Protein AF-A0A1B6HHC8-F1 (afdb_monomer_lite)

Radius of gyration: 29.1 Å; chains: 1; bounding box: 73×63×88 Å

Sequence (359 aa):
MRMNSFVPFIPHQPLVLREDLLYKSVSYKWKLGMKAGITSSDIINDILHEDVGSKLPVQLTSQQLLSLKSSLDKLLAKKFAVKKRLTELIMKTTVDHKSGMAVSAMIFAPLNILIPSDLVGGSKNKIKLLHAIQRTLKFGRMDIIPLKFLMEGLTVEGWLKTVRETKIREHVLAKVVKWIWIVTKRLVASLFYVTEGQGCHHKLLYFPKKSWQSRTDSAFNYLVTSGTLQPLDKVEAERLAALRKPASLRWLPKKIGLRPVVSVKNDKTNNDVIHAKAYLRGLLIKTGYSDLNAKNLHQIWKSVVLKNCEDGYKKLYMVAVDIHDAYGSMRQDKLLEIVKETSELYMGEDYMNRTVHMD

Foldseek 3Di:
DDPPPPPDPDLPDQPFPAPVVLADPPPPPLPDLPDPPDALVNVVVQLLPDDQSDPPHADDDPVLSVLSRVQVVQLSVCSVVLVVLLVVLLVPDDQDWDQLQRLLVSVVVSLVSNDRQLNQQGDVLSVLLSVLVSVCSFDFNPDTDGLCSSCPPRDQHHSLVVPPDPVSSVVSSSSSSVSSVVSSSSSQSVQWNWDAADVNPRGIITGGPVSVVVLVVVVVVVCCVVVVDDDDDPVVVVVVCVVDPDWDWDWHHYPDGIDTDTDDPCPVVPVVVVVVVVVVLVLCVVVVNNCPPCPCVVVVVVVVVVVCVVVVNPDDDDDDDDDPPPPSPDDVVVVVVSVVVSCCVPVNPVVCVVPVPPD

InterPro domains:
  IPR000477 Reverse transcriptase domain [PS50878] (233-359)
  IPR003545 Telomerase reverse transcriptase [PTHR12066] (103-342)
  IPR021891 Telomerase ribonucleoprotein complex - RNA-binding domain [PF12009] (103-221)
  IPR021891 Telomerase ribonucleoprotein complex - RNA-binding domain [SM00975] (101-225)

Secondary structure (DSSP, 8-state):
------------S-----GGGTS--------SS-STT--HHHHHHHHHH---S--------HHHHHHHHHHHHHHHHTHHHHHHHHHHHHHH--SS-B-HHHHHHHHHHHHHHHS-GGGGTSHHHHHHHHHHHHHHTT-BTT----HHHHTTT----GGGGGSS-HHHHHHHHHHHHHHHHHHHHHHHHHHEEEEEPTT-TTBEEEEEHHHHHHHHHHHHHHHHHTTSS-PPPHHHHHHHHHHS---EEEEEE-SSSEEEEEE----TT-HHHHHHHHHHHHHHHHTT---TT-SSHHHHHHHHHHHHHHTT-----------TTTTTT--HHHHHHHHHHHHHHHH-HHHHHHHTT--

Structure (mmCIF, N/CA/C/O backbone):
data_AF-A0A1B6HHC8-F1
#
_entry.id   AF-A0A1B6HHC8-F1
#
loop_
_atom_site.group_PDB
_atom_site.id
_atom_site.type_symbol
_atom_site.label_atom_id
_atom_site.label_alt_id
_atom_site.label_comp_id
_atom_site.label_asym_id
_atom_site.label_entity_id
_atom_site.label_seq_id
_atom_site.pdbx_PDB_ins_code
_atom_site.Cartn_x
_atom_site.Cartn_y
_atom_site.Cartn_z
_atom_site.occupancy
_atom_site.B_iso_or_equiv
_atom_site.auth_seq_id
_atom_site.auth_comp_id
_atom_site.auth_asym_id
_atom_site.auth_atom_id
_atom_site.pdbx_PDB_model_num
ATOM 1 N N . MET A 1 1 ? 16.127 41.938 -34.107 1.00 33.84 1 MET A N 1
ATOM 2 C CA . MET A 1 1 ? 15.480 41.577 -32.824 1.00 33.84 1 MET A CA 1
ATOM 3 C C . MET A 1 1 ? 14.638 40.323 -33.028 1.00 33.84 1 MET A C 1
ATOM 5 O O . MET A 1 1 ? 13.507 40.421 -33.478 1.00 33.84 1 MET A O 1
ATOM 9 N N . ARG A 1 2 ? 15.204 39.129 -32.805 1.00 27.20 2 ARG A N 1
ATOM 10 C CA . ARG A 1 2 ? 14.430 37.878 -32.813 1.00 27.20 2 ARG A CA 1
ATOM 11 C C . ARG A 1 2 ? 14.082 37.548 -31.368 1.00 27.20 2 ARG A C 1
ATOM 13 O O . ARG A 1 2 ? 14.980 37.316 -30.564 1.00 27.20 2 ARG A O 1
ATOM 20 N N . MET A 1 3 ? 12.791 37.580 -31.048 1.00 25.30 3 MET A N 1
ATOM 21 C CA . MET A 1 3 ? 12.261 37.046 -29.798 1.00 25.30 3 MET A CA 1
ATOM 22 C C . MET A 1 3 ? 12.553 35.544 -29.761 1.00 25.30 3 MET A C 1
ATOM 24 O O . MET A 1 3 ? 11.867 34.744 -30.391 1.00 25.30 3 MET A O 1
ATOM 28 N N . ASN A 1 4 ? 13.600 35.167 -29.030 1.00 27.41 4 ASN A N 1
ATOM 29 C CA . ASN A 1 4 ? 13.763 33.811 -28.537 1.00 27.41 4 ASN A CA 1
ATOM 30 C C . ASN A 1 4 ? 12.677 33.584 -27.485 1.00 27.41 4 ASN A C 1
ATOM 32 O O . ASN A 1 4 ? 12.862 33.913 -26.314 1.00 27.41 4 ASN A O 1
ATOM 36 N N . SER A 1 5 ? 11.540 33.020 -27.887 1.00 29.53 5 SER A N 1
ATOM 37 C CA . SER A 1 5 ? 10.595 32.427 -26.946 1.00 29.53 5 SER A CA 1
ATOM 38 C C . SER A 1 5 ? 11.221 31.150 -26.374 1.00 29.53 5 SER A C 1
ATOM 40 O O . SER A 1 5 ? 10.981 30.035 -26.841 1.00 29.53 5 SER A O 1
ATOM 42 N N . PHE A 1 6 ? 12.085 31.334 -25.375 1.00 32.59 6 PHE A N 1
ATOM 43 C CA . PHE A 1 6 ? 12.483 30.299 -24.434 1.00 32.59 6 PHE A CA 1
ATOM 44 C C . PHE A 1 6 ? 11.228 29.843 -23.689 1.00 32.59 6 PHE A C 1
ATOM 46 O O . PHE A 1 6 ? 10.792 30.483 -22.738 1.00 32.59 6 PHE A O 1
ATOM 53 N N . VAL A 1 7 ? 10.655 28.718 -24.108 1.00 30.25 7 VAL A N 1
ATOM 54 C CA . VAL A 1 7 ? 9.807 27.920 -23.222 1.00 30.25 7 VAL A CA 1
ATOM 55 C C . VAL A 1 7 ? 10.667 26.749 -22.744 1.00 30.25 7 VAL A C 1
ATOM 57 O O . VAL A 1 7 ? 10.896 25.804 -23.511 1.00 30.25 7 VAL A O 1
ATOM 60 N N . PRO A 1 8 ? 11.238 26.816 -21.528 1.00 31.66 8 PRO A N 1
ATOM 61 C CA . PRO A 1 8 ? 11.947 25.687 -20.945 1.00 31.66 8 PRO A CA 1
ATOM 62 C C . PRO A 1 8 ? 10.994 24.491 -20.818 1.00 31.66 8 PRO A C 1
ATOM 64 O O . PRO A 1 8 ? 9.821 24.644 -20.479 1.00 31.66 8 PRO A O 1
ATOM 67 N N . PHE A 1 9 ? 11.501 23.283 -21.085 1.00 39.00 9 PHE A N 1
ATOM 68 C CA . PHE A 1 9 ? 10.829 22.050 -20.679 1.00 39.00 9 PHE A CA 1
ATOM 69 C C . PHE A 1 9 ? 10.880 21.997 -19.153 1.00 39.00 9 PHE A C 1
ATOM 71 O O . PHE A 1 9 ? 11.801 21.444 -18.559 1.00 39.00 9 PHE A O 1
ATOM 78 N N . ILE A 1 10 ? 9.922 22.657 -18.513 1.00 36.66 10 ILE A N 1
ATOM 79 C CA . ILE A 1 10 ? 9.701 22.510 -17.089 1.00 36.66 10 ILE A CA 1
ATOM 80 C C . ILE A 1 10 ? 8.668 21.393 -16.947 1.00 36.66 10 ILE A C 1
ATOM 82 O O . ILE A 1 10 ? 7.554 21.532 -17.460 1.00 36.66 10 ILE A O 1
ATOM 86 N N . PRO A 1 11 ? 8.990 20.278 -16.268 1.00 36.31 11 PRO A N 1
ATOM 87 C CA . PRO A 1 11 ? 7.995 19.295 -15.876 1.00 36.31 11 PRO A CA 1
ATOM 88 C C . PRO A 1 11 ? 7.122 19.929 -14.782 1.00 36.31 11 PRO A C 1
ATOM 90 O O . PRO A 1 11 ? 7.304 19.681 -13.593 1.00 36.31 11 PRO A O 1
ATOM 93 N N . HIS A 1 12 ? 6.204 20.814 -15.177 1.00 35.62 12 HIS A N 1
ATOM 94 C CA . HIS A 1 12 ? 5.271 21.506 -14.284 1.00 35.62 12 HIS A CA 1
ATOM 95 C C . HIS A 1 12 ? 4.122 20.620 -13.805 1.00 35.62 12 HIS A C 1
ATOM 97 O O . HIS A 1 12 ? 3.263 21.079 -13.060 1.00 35.62 12 HIS A O 1
ATOM 103 N N . GLN A 1 13 ? 4.121 19.337 -14.155 1.00 33.94 13 GLN A N 1
ATOM 104 C CA . GLN A 1 13 ? 3.317 18.364 -13.440 1.00 33.94 13 GLN A CA 1
ATOM 105 C C . GLN A 1 13 ? 4.251 17.362 -12.769 1.00 33.94 13 GLN A C 1
ATOM 107 O O . GLN A 1 13 ? 5.030 16.701 -13.463 1.00 33.94 13 GLN A O 1
ATOM 112 N N . PRO A 1 14 ? 4.222 17.233 -11.427 1.00 32.31 14 PRO A N 1
ATOM 113 C CA . PRO A 1 14 ? 4.864 16.102 -10.793 1.00 32.31 14 PRO A CA 1
ATOM 114 C C . PRO A 1 14 ? 4.187 14.865 -11.371 1.00 32.31 14 PRO A C 1
ATOM 116 O O . PRO A 1 14 ? 3.010 14.617 -11.119 1.00 32.31 14 PRO A O 1
ATOM 119 N N . LEU A 1 15 ? 4.915 14.094 -12.176 1.00 38.00 15 LEU A N 1
ATOM 120 C CA . LEU A 1 15 ? 4.486 12.747 -12.489 1.00 38.00 15 LEU A CA 1
ATOM 121 C C . LEU A 1 15 ? 4.522 11.982 -11.166 1.00 38.00 15 LEU A C 1
ATOM 123 O O . LEU A 1 15 ? 5.580 11.535 -10.719 1.00 38.00 15 LEU A O 1
ATOM 127 N N . VAL A 1 16 ? 3.379 11.943 -10.483 1.00 42.66 16 VAL A N 1
ATOM 128 C CA . VAL A 1 16 ? 3.240 11.300 -9.184 1.00 42.66 16 VAL A CA 1
ATOM 129 C C . VAL A 1 16 ? 3.256 9.806 -9.440 1.00 42.66 16 VAL A C 1
ATOM 131 O O . VAL A 1 16 ? 2.258 9.212 -9.853 1.00 42.66 16 VAL A O 1
ATOM 134 N N . LEU A 1 17 ? 4.400 9.179 -9.193 1.00 45.03 17 LEU A N 1
ATOM 135 C CA . LEU A 1 17 ? 4.499 7.730 -9.139 1.00 45.03 17 LEU A CA 1
ATOM 136 C C . LEU A 1 17 ? 3.790 7.260 -7.860 1.00 45.03 17 LEU A C 1
ATOM 138 O O . LEU A 1 17 ? 4.449 6.966 -6.871 1.00 45.03 17 LEU A O 1
ATOM 142 N N . ARG A 1 18 ? 2.448 7.234 -7.863 1.00 37.00 18 ARG A N 1
ATOM 143 C CA . ARG A 1 18 ? 1.655 6.853 -6.684 1.00 37.00 18 ARG A CA 1
ATOM 144 C C . ARG A 1 18 ? 2.065 5.461 -6.181 1.00 37.00 18 ARG A C 1
ATOM 146 O O . ARG A 1 18 ? 2.314 4.528 -6.960 1.00 37.00 18 ARG A O 1
ATOM 153 N N . GLU A 1 19 ? 2.155 5.353 -4.857 1.00 41.59 19 GLU A N 1
ATOM 154 C CA . GLU A 1 19 ? 2.493 4.131 -4.116 1.00 41.59 19 GLU A CA 1
ATOM 155 C C . GLU A 1 19 ? 1.303 3.181 -3.917 1.00 41.59 19 GLU A C 1
ATOM 157 O O . GLU A 1 19 ? 1.470 2.051 -3.457 1.00 41.59 19 GLU A O 1
ATOM 162 N N . ASP A 1 20 ? 0.100 3.599 -4.313 1.00 36.94 20 ASP A N 1
ATOM 163 C CA . ASP A 1 20 ? -1.158 2.856 -4.179 1.00 36.94 20 ASP A CA 1
ATOM 164 C C . ASP A 1 20 ? -1.140 1.448 -4.811 1.00 36.94 20 ASP A C 1
ATOM 166 O O . ASP A 1 20 ? -1.973 0.601 -4.479 1.00 36.94 20 ASP A O 1
ATOM 170 N N . LEU A 1 21 ? -0.153 1.167 -5.666 1.00 41.72 21 LEU A N 1
ATOM 171 C CA . LEU A 1 21 ? 0.086 -0.130 -6.300 1.00 41.72 21 LEU A CA 1
ATOM 172 C C . LEU A 1 21 ? 0.900 -1.134 -5.462 1.00 41.72 21 LEU A C 1
ATOM 174 O O . LEU A 1 21 ? 0.814 -2.327 -5.743 1.00 41.72 21 LEU A O 1
ATOM 178 N N . LEU A 1 22 ? 1.669 -0.711 -4.450 1.00 44.31 22 LEU A N 1
ATOM 179 C CA . LEU A 1 22 ? 2.359 -1.650 -3.538 1.00 44.31 22 LEU A CA 1
ATOM 180 C C . LEU A 1 22 ? 1.413 -2.227 -2.473 1.00 44.31 22 LEU A C 1
ATOM 182 O O . LEU A 1 22 ? 1.726 -3.219 -1.823 1.00 44.31 22 LEU A O 1
ATOM 186 N N . TYR A 1 23 ? 0.251 -1.595 -2.321 1.00 37.84 23 TYR A N 1
ATOM 187 C CA . TYR A 1 23 ? -0.627 -1.715 -1.168 1.00 37.84 23 TYR A CA 1
ATOM 188 C C . TYR A 1 23 ? -1.822 -2.654 -1.369 1.00 37.84 23 TYR A C 1
ATOM 190 O O . TYR A 1 23 ? -2.537 -2.983 -0.423 1.00 37.84 23 TYR A O 1
ATOM 198 N N . LYS A 1 24 ? -2.084 -3.074 -2.609 1.00 34.06 24 LYS A N 1
ATOM 199 C CA . LYS A 1 24 ? -3.200 -3.970 -2.913 1.00 34.06 24 LYS A CA 1
ATOM 200 C C . LYS A 1 24 ? -2.699 -5.396 -3.076 1.00 34.06 24 LYS A C 1
ATOM 202 O O . LYS A 1 24 ? -1.856 -5.674 -3.925 1.00 34.06 24 LYS A O 1
ATOM 207 N N . SER A 1 25 ? -3.331 -6.300 -2.330 1.00 33.38 25 SER A N 1
ATOM 208 C CA . SER A 1 25 ? -3.363 -7.752 -2.531 1.00 33.38 25 SER A CA 1
ATOM 209 C C . SER A 1 25 ? -4.021 -8.148 -3.856 1.00 33.38 25 SER A C 1
ATOM 211 O O . SER A 1 25 ? -4.703 -9.168 -3.945 1.00 33.38 25 SER A O 1
ATOM 213 N N . VAL A 1 26 ? -3.837 -7.372 -4.928 1.00 30.55 26 VAL A N 1
ATOM 214 C CA . VAL A 1 26 ? -4.122 -7.949 -6.229 1.00 30.55 26 VAL A CA 1
ATOM 215 C C . VAL A 1 26 ? -3.099 -9.063 -6.369 1.00 30.55 26 VAL A C 1
ATOM 217 O O . VAL A 1 26 ? -1.887 -8.842 -6.289 1.00 30.55 26 VAL A O 1
ATOM 220 N N . SER A 1 27 ? -3.607 -10.278 -6.542 1.00 33.19 27 SER A N 1
ATOM 221 C CA . SER A 1 27 ? -2.921 -11.353 -7.238 1.00 33.19 27 SER A CA 1
ATOM 222 C C . SER A 1 27 ? -2.473 -10.796 -8.597 1.00 33.19 27 SER A C 1
ATOM 224 O O . SER A 1 27 ? -3.106 -10.986 -9.638 1.00 33.19 27 SER A O 1
ATOM 226 N N . TYR A 1 28 ? -1.393 -10.024 -8.594 1.00 35.41 28 TYR A N 1
ATOM 227 C CA . TYR A 1 28 ? -0.754 -9.559 -9.796 1.00 35.41 28 TYR A CA 1
ATOM 228 C C . TYR A 1 28 ? 0.015 -10.763 -10.306 1.00 35.41 28 TYR A C 1
ATOM 230 O O . TYR A 1 28 ? 1.147 -11.028 -9.899 1.00 35.41 28 TYR A O 1
ATOM 238 N N . LYS A 1 29 ? -0.626 -11.507 -11.216 1.00 34.84 29 LYS A N 1
ATOM 239 C CA . LYS A 1 29 ? 0.098 -12.306 -12.201 1.00 34.84 29 LYS A CA 1
ATOM 240 C C . LYS A 1 29 ? 1.148 -11.368 -12.783 1.00 34.84 29 LYS A C 1
ATOM 242 O O . LYS A 1 29 ? 0.814 -10.371 -13.418 1.00 34.84 29 LYS A O 1
ATOM 247 N N . TRP A 1 30 ? 2.401 -11.630 -12.455 1.00 37.38 30 TRP A N 1
ATOM 248 C CA . TRP A 1 30 ? 3.559 -10.854 -12.861 1.00 37.38 30 TRP A CA 1
ATOM 249 C C . TRP A 1 30 ? 3.555 -10.744 -14.400 1.00 37.38 30 TRP A C 1
ATOM 251 O O . TRP A 1 30 ? 3.850 -11.709 -15.099 1.00 37.38 30 TRP A O 1
ATOM 261 N N . LYS A 1 31 ? 3.128 -9.597 -14.946 1.00 43.03 31 LYS A N 1
ATOM 262 C CA . LYS A 1 31 ? 3.019 -9.337 -16.398 1.00 43.03 31 LYS A CA 1
ATOM 263 C C . LYS A 1 31 ? 4.168 -8.455 -16.879 1.00 43.03 31 LYS A C 1
ATOM 265 O O . LYS A 1 31 ? 3.954 -7.414 -17.486 1.00 43.03 31 LYS A O 1
ATOM 270 N N . LEU A 1 32 ? 5.395 -8.822 -16.533 1.00 41.09 32 LEU A N 1
ATOM 271 C CA . LEU A 1 32 ? 6.566 -8.223 -17.157 1.00 41.09 32 LEU A CA 1
ATOM 272 C C . LEU A 1 32 ? 7.612 -9.320 -17.349 1.00 41.09 32 LEU A C 1
ATOM 274 O O . LEU A 1 32 ? 8.264 -9.749 -16.407 1.00 41.09 32 LEU A O 1
ATOM 278 N N . GLY A 1 33 ? 7.660 -9.867 -18.564 1.00 41.78 33 GLY A N 1
ATOM 279 C CA . GLY A 1 33 ? 8.687 -10.819 -19.002 1.00 41.78 33 GLY A CA 1
ATOM 280 C C . GLY A 1 33 ? 8.492 -12.301 -18.650 1.00 41.78 33 GLY A C 1
ATOM 281 O O . GLY A 1 33 ? 9.366 -13.103 -18.968 1.00 41.78 33 GLY A O 1
ATOM 282 N N . MET A 1 34 ? 7.382 -12.702 -18.013 1.00 46.78 34 MET A N 1
ATOM 283 C CA . MET A 1 34 ? 7.168 -14.106 -17.603 1.00 46.78 34 MET A CA 1
ATOM 284 C C . MET A 1 34 ? 5.795 -14.698 -17.929 1.00 46.78 34 MET A C 1
ATOM 286 O O . MET A 1 34 ? 5.521 -15.845 -17.573 1.00 46.78 34 MET A O 1
ATOM 290 N N . LYS A 1 35 ? 4.936 -13.962 -18.640 1.00 51.62 35 LYS A N 1
ATOM 291 C CA . LYS A 1 35 ? 3.866 -14.619 -19.393 1.00 51.62 35 LYS A CA 1
ATOM 292 C C . LYS A 1 35 ? 4.547 -15.341 -20.559 1.00 51.62 35 LYS A C 1
ATOM 294 O O . LYS A 1 35 ? 5.428 -14.759 -21.195 1.00 51.62 35 LYS A O 1
ATOM 299 N N . ALA A 1 36 ? 4.194 -16.599 -20.810 1.00 52.91 36 ALA A N 1
ATOM 300 C CA . ALA A 1 36 ? 4.640 -17.267 -22.027 1.00 52.91 36 ALA A CA 1
ATOM 301 C C . ALA A 1 36 ? 4.262 -16.385 -23.235 1.00 52.91 36 ALA A C 1
ATOM 303 O O . ALA A 1 36 ? 3.136 -15.891 -23.291 1.00 52.91 36 ALA A O 1
ATOM 304 N N . GLY A 1 37 ? 5.221 -16.125 -24.128 1.00 66.12 37 GLY A N 1
ATOM 305 C CA . GLY A 1 37 ? 4.983 -15.394 -25.378 1.00 66.12 37 GLY A CA 1
ATOM 306 C C . GLY A 1 37 ? 5.174 -13.869 -25.379 1.00 66.12 37 GLY A C 1
ATOM 307 O O . GLY A 1 37 ? 4.895 -13.274 -26.407 1.00 66.12 37 GLY A O 1
ATOM 308 N N . ILE A 1 38 ? 5.650 -13.218 -24.305 1.00 74.31 38 ILE A N 1
ATOM 309 C CA . ILE A 1 38 ? 6.015 -11.781 -24.381 1.00 74.31 38 ILE A CA 1
ATOM 310 C C . ILE A 1 38 ? 7.268 -11.601 -25.247 1.00 74.31 38 ILE A C 1
ATOM 312 O O . ILE A 1 38 ? 8.289 -12.249 -24.994 1.00 74.31 38 ILE A O 1
ATOM 316 N N . THR A 1 39 ? 7.198 -10.687 -26.212 1.00 83.75 39 THR A N 1
ATOM 317 C CA . THR A 1 39 ? 8.284 -10.332 -27.132 1.00 83.75 39 THR A CA 1
ATOM 318 C C . THR A 1 39 ? 8.929 -8.994 -26.766 1.00 83.75 39 THR A C 1
ATOM 320 O O . THR A 1 39 ? 8.363 -8.178 -26.035 1.00 83.75 39 THR A O 1
ATOM 323 N N . SER A 1 40 ? 10.124 -8.729 -27.297 1.00 84.06 40 SER A N 1
ATOM 324 C CA . SER A 1 40 ? 10.767 -7.416 -27.151 1.00 84.06 40 SER A CA 1
ATOM 325 C C . SER A 1 40 ? 9.953 -6.298 -27.798 1.00 84.06 40 SER A C 1
ATOM 327 O O . SER A 1 40 ? 9.954 -5.186 -27.283 1.00 84.06 40 SER A O 1
ATOM 329 N N . SER A 1 41 ? 9.213 -6.584 -28.873 1.00 85.00 41 SER A N 1
ATOM 330 C CA . SER A 1 41 ? 8.322 -5.611 -29.516 1.00 85.00 41 SER A CA 1
ATOM 331 C C . SER A 1 41 ? 7.190 -5.171 -28.587 1.00 85.00 41 SER A C 1
ATOM 333 O O . SER A 1 41 ? 6.909 -3.978 -28.507 1.00 85.00 41 SER A O 1
ATOM 335 N N . ASP A 1 42 ? 6.604 -6.103 -27.826 1.00 83.62 42 ASP A N 1
ATOM 336 C CA . ASP A 1 42 ? 5.569 -5.779 -26.834 1.00 83.62 42 ASP A CA 1
ATOM 337 C C . ASP A 1 42 ? 6.122 -4.842 -25.753 1.00 83.62 42 ASP A C 1
ATOM 339 O O . ASP A 1 42 ? 5.497 -3.849 -25.391 1.00 83.62 42 ASP A O 1
ATOM 343 N N . ILE A 1 43 ? 7.339 -5.120 -25.276 1.00 83.75 43 ILE A N 1
ATOM 344 C CA . ILE A 1 43 ? 8.001 -4.299 -24.256 1.00 83.75 43 ILE A CA 1
ATOM 345 C C . ILE A 1 43 ? 8.340 -2.905 -24.795 1.00 83.75 43 ILE A C 1
ATOM 347 O O . ILE A 1 43 ? 8.182 -1.917 -24.081 1.00 83.75 43 ILE A O 1
ATOM 351 N N . ILE A 1 44 ? 8.800 -2.804 -26.044 1.00 85.81 44 ILE A N 1
ATOM 352 C CA . ILE A 1 44 ? 9.043 -1.509 -26.694 1.00 85.81 44 ILE A CA 1
ATOM 353 C C . ILE A 1 44 ? 7.744 -0.714 -26.759 1.00 85.81 44 ILE A C 1
ATOM 355 O O . ILE A 1 44 ? 7.739 0.466 -26.413 1.00 85.81 44 ILE A O 1
ATOM 359 N N . ASN A 1 45 ? 6.649 -1.360 -27.160 1.00 85.88 45 ASN A N 1
ATOM 360 C CA . ASN A 1 45 ? 5.347 -0.719 -27.219 1.00 85.88 45 ASN A CA 1
ATOM 361 C C . ASN A 1 45 ? 4.923 -0.183 -25.844 1.00 85.88 45 ASN A C 1
ATOM 363 O O . ASN A 1 45 ? 4.550 0.985 -25.747 1.00 85.88 45 ASN A O 1
ATOM 367 N N . ASP A 1 46 ? 5.070 -0.986 -24.785 1.00 84.19 46 ASP A N 1
ATOM 368 C CA . ASP A 1 46 ? 4.809 -0.558 -23.407 1.00 84.19 46 ASP A CA 1
ATOM 369 C C . ASP A 1 46 ? 5.651 0.674 -23.032 1.00 84.19 46 ASP A C 1
ATOM 371 O O . ASP A 1 46 ? 5.105 1.676 -22.575 1.00 84.19 46 ASP A O 1
ATOM 375 N N . ILE A 1 47 ? 6.970 0.637 -23.275 1.00 85.38 47 ILE A N 1
ATOM 376 C CA . ILE A 1 47 ? 7.888 1.750 -22.975 1.00 85.38 47 ILE A CA 1
ATOM 377 C C . ILE A 1 47 ? 7.455 3.026 -23.701 1.00 85.38 47 ILE A C 1
ATOM 379 O O . ILE A 1 47 ? 7.388 4.093 -23.094 1.00 85.38 47 ILE A O 1
ATOM 383 N N . LEU A 1 48 ? 7.171 2.949 -25.002 1.00 86.00 48 LEU A N 1
ATOM 384 C CA . LEU A 1 48 ? 6.859 4.133 -25.803 1.00 86.00 48 LEU A CA 1
ATOM 385 C C . LEU A 1 48 ? 5.513 4.766 -25.418 1.00 86.00 48 LEU A C 1
ATOM 387 O O . LEU A 1 48 ? 5.380 5.991 -25.494 1.00 86.00 48 LEU A O 1
ATOM 391 N N . HIS A 1 49 ? 4.563 3.974 -24.918 1.00 84.81 49 HIS A N 1
ATOM 392 C CA . HIS A 1 49 ? 3.262 4.451 -24.441 1.00 84.81 49 HIS A CA 1
ATOM 393 C C . HIS A 1 49 ? 3.272 4.956 -22.991 1.00 84.81 49 HIS A C 1
ATOM 395 O O . HIS A 1 49 ? 2.272 5.507 -22.534 1.00 84.81 49 HIS A O 1
ATOM 401 N N . GLU A 1 50 ? 4.388 4.834 -22.265 1.00 83.62 50 GLU A N 1
ATOM 402 C CA . GLU A 1 50 ? 4.471 5.341 -20.897 1.00 83.62 50 GLU A CA 1
ATOM 403 C C . GLU A 1 50 ? 4.252 6.858 -20.841 1.00 83.62 50 GLU A C 1
ATOM 405 O O . GLU A 1 50 ? 5.020 7.640 -21.405 1.00 83.62 50 GLU A O 1
ATOM 410 N N . ASP A 1 51 ? 3.225 7.294 -20.114 1.00 80.12 51 ASP A N 1
ATOM 411 C CA . ASP A 1 51 ? 2.987 8.718 -19.876 1.00 80.12 51 ASP A CA 1
ATOM 412 C C . ASP A 1 51 ? 4.040 9.282 -18.915 1.00 80.12 51 ASP A C 1
ATOM 414 O O . ASP A 1 51 ? 4.104 8.890 -17.750 1.00 80.12 51 ASP A O 1
ATOM 418 N N . VAL A 1 52 ? 4.879 10.195 -19.390 1.00 80.12 52 VAL A N 1
ATOM 419 C CA . VAL A 1 52 ? 5.905 10.861 -18.574 1.00 80.12 52 VAL A CA 1
ATOM 420 C C . VAL A 1 52 ? 5.584 12.335 -18.322 1.00 80.12 52 VAL A C 1
ATOM 422 O O . VAL A 1 52 ? 6.467 13.099 -17.941 1.00 80.12 52 VAL A O 1
ATOM 425 N N . GLY A 1 53 ? 4.319 12.734 -18.498 1.00 69.50 53 GLY A N 1
ATOM 426 C CA . GLY A 1 53 ? 3.836 14.086 -18.213 1.00 69.50 53 GLY A CA 1
ATOM 427 C C . GLY A 1 53 ? 4.042 15.060 -19.370 1.00 69.50 53 GLY A C 1
ATOM 428 O O . GLY A 1 53 ? 3.775 16.251 -19.234 1.00 69.50 53 GLY A O 1
ATOM 429 N N . SER A 1 54 ? 4.503 14.568 -20.522 1.00 67.12 54 SER A N 1
ATOM 430 C CA . SER A 1 54 ? 4.528 15.318 -21.772 1.00 67.12 54 SER A CA 1
ATOM 431 C C . SER A 1 54 ? 4.104 14.438 -22.945 1.00 67.12 54 SER A C 1
ATOM 433 O O . SER A 1 54 ? 4.394 13.243 -22.989 1.00 67.12 54 SER A O 1
ATOM 435 N N . LYS A 1 55 ? 3.395 15.042 -23.904 1.00 74.19 55 LYS A N 1
ATOM 436 C CA . LYS A 1 55 ? 2.854 14.373 -25.098 1.00 74.19 55 LYS A CA 1
ATOM 437 C C . LYS A 1 55 ? 3.802 14.465 -26.299 1.00 74.19 55 LYS A C 1
ATOM 439 O O . LYS A 1 55 ? 3.344 14.550 -27.433 1.00 74.19 55 LYS A O 1
ATOM 444 N N . LEU A 1 56 ? 5.114 14.524 -26.055 1.00 73.56 56 LEU A N 1
ATOM 445 C CA . LEU A 1 56 ? 6.089 14.637 -27.139 1.00 73.56 56 LEU A CA 1
ATOM 446 C C . LEU A 1 56 ? 6.017 13.368 -28.007 1.00 73.56 56 LEU A C 1
ATOM 448 O O . LEU A 1 56 ? 6.203 12.270 -27.475 1.00 73.56 56 LEU A O 1
ATOM 452 N N . PRO A 1 57 ? 5.730 13.484 -29.315 1.00 72.62 57 PRO A N 1
ATOM 453 C CA . PRO A 1 57 ? 5.684 12.323 -30.187 1.00 72.62 57 PRO A CA 1
ATOM 454 C C . PRO A 1 57 ? 7.088 11.724 -30.293 1.00 72.62 57 PRO A C 1
ATOM 456 O O . PRO A 1 57 ? 8.050 12.408 -30.637 1.00 72.62 57 PRO A O 1
ATOM 459 N N . VAL A 1 58 ? 7.211 10.435 -29.980 1.00 76.69 58 VAL A N 1
ATOM 460 C CA . VAL A 1 58 ? 8.471 9.700 -30.113 1.00 76.69 58 VAL A CA 1
ATOM 461 C C . VAL A 1 58 ? 8.434 8.913 -31.413 1.00 76.69 58 VAL A C 1
ATOM 463 O O . VAL A 1 58 ? 7.729 7.912 -31.509 1.00 76.69 58 VAL A O 1
ATOM 466 N N . GLN A 1 59 ? 9.221 9.343 -32.396 1.00 78.31 59 GLN A N 1
ATOM 467 C CA . GLN A 1 59 ? 9.485 8.570 -33.608 1.00 78.31 59 GLN A CA 1
ATOM 468 C C . GLN A 1 59 ? 10.940 8.103 -33.586 1.00 78.31 59 GLN A C 1
ATOM 470 O O . GLN A 1 59 ? 11.866 8.900 -33.736 1.00 78.31 59 GLN A O 1
ATOM 475 N N . LEU A 1 60 ? 11.138 6.806 -33.342 1.00 80.50 60 LEU A N 1
ATOM 476 C CA . LEU A 1 60 ? 12.454 6.174 -33.395 1.00 80.50 60 LEU A CA 1
ATOM 477 C C . LEU A 1 60 ? 12.703 5.602 -34.792 1.00 80.50 60 LEU A C 1
ATOM 479 O O . LEU A 1 60 ? 11.803 5.040 -35.412 1.00 80.50 60 LEU A O 1
ATOM 483 N N . THR A 1 61 ? 13.938 5.708 -35.272 1.00 84.06 61 THR A N 1
ATOM 484 C CA . THR A 1 61 ? 14.355 5.085 -36.533 1.00 84.06 61 THR A CA 1
ATOM 485 C C . THR A 1 61 ? 14.400 3.561 -36.401 1.00 84.06 61 THR A C 1
ATOM 487 O O . THR A 1 61 ? 14.561 3.021 -35.302 1.00 84.06 61 THR A O 1
ATOM 490 N N . SER A 1 62 ? 14.351 2.841 -37.526 1.00 83.25 62 SER A N 1
ATOM 491 C CA . SER A 1 62 ? 14.485 1.376 -37.538 1.00 83.25 62 SER A CA 1
ATOM 492 C C . SER A 1 62 ? 15.759 0.903 -36.829 1.00 83.25 62 SER A C 1
ATOM 494 O O . SER A 1 62 ? 15.728 -0.066 -36.078 1.00 83.25 62 SER A O 1
ATOM 496 N N . GLN A 1 63 ? 16.872 1.627 -36.985 1.00 83.00 63 GLN A N 1
ATOM 497 C CA . GLN A 1 63 ? 18.139 1.303 -36.323 1.00 83.00 63 GLN A CA 1
ATOM 498 C C . GLN A 1 63 ? 18.075 1.491 -34.795 1.00 83.00 63 GLN A C 1
ATOM 500 O O . GLN A 1 63 ? 18.611 0.672 -34.047 1.00 83.00 63 GLN A O 1
ATOM 505 N N . GLN A 1 64 ? 17.383 2.529 -34.316 1.00 83.00 64 GLN A N 1
ATOM 506 C CA . GLN A 1 64 ? 17.161 2.761 -32.883 1.00 83.00 64 GLN A CA 1
ATOM 507 C C . GLN A 1 64 ? 16.267 1.682 -32.272 1.00 83.00 64 GLN A C 1
ATOM 509 O O . GLN A 1 64 ? 16.587 1.143 -31.212 1.00 83.00 64 GLN A O 1
ATOM 514 N N . LEU A 1 65 ? 15.184 1.323 -32.967 1.00 84.75 65 LEU A N 1
ATOM 515 C CA . LEU A 1 65 ? 14.291 0.241 -32.557 1.00 84.75 65 LEU A CA 1
ATOM 516 C C . LEU A 1 65 ? 15.023 -1.102 -32.511 1.00 84.75 65 LEU A C 1
ATOM 518 O O . LEU A 1 65 ? 14.842 -1.850 -31.556 1.00 84.75 65 LEU A O 1
ATOM 522 N N . LEU A 1 66 ? 15.899 -1.387 -33.479 1.00 85.19 66 LEU A N 1
ATOM 523 C CA . LEU A 1 66 ? 16.736 -2.589 -33.477 1.00 85.19 66 LEU A CA 1
ATOM 524 C C . LEU A 1 66 ? 17.712 -2.619 -32.293 1.00 85.19 66 LEU A C 1
ATOM 526 O O . LEU A 1 66 ? 17.879 -3.666 -31.669 1.00 85.19 66 LEU A O 1
ATOM 530 N N . SER A 1 67 ? 18.326 -1.486 -31.942 1.00 83.81 67 SER A N 1
ATOM 531 C CA . SER A 1 67 ? 19.235 -1.397 -30.791 1.00 83.81 67 SER A CA 1
ATOM 532 C C . SER A 1 67 ? 18.509 -1.620 -29.457 1.00 83.81 67 SER A C 1
ATOM 534 O O . SER A 1 67 ? 18.970 -2.389 -28.602 1.00 83.81 67 SER A O 1
ATOM 536 N N . LEU A 1 68 ? 17.325 -1.017 -29.306 1.00 83.69 68 LEU A N 1
ATOM 537 C CA . LEU A 1 68 ? 16.456 -1.231 -28.152 1.00 83.69 68 LEU A CA 1
ATOM 538 C C . LEU A 1 68 ? 15.977 -2.688 -28.086 1.00 83.69 68 LEU A C 1
ATOM 540 O O . LEU A 1 68 ? 16.084 -3.325 -27.038 1.00 83.69 68 LEU A O 1
ATOM 544 N N . LYS A 1 69 ? 15.530 -3.244 -29.218 1.00 85.81 69 LYS A N 1
ATOM 545 C CA . LYS A 1 69 ? 15.097 -4.640 -29.346 1.00 85.81 69 LYS A CA 1
ATOM 546 C C . LYS A 1 69 ? 16.209 -5.609 -28.952 1.00 85.81 69 LYS A C 1
ATOM 548 O O . LYS A 1 69 ? 15.980 -6.455 -28.101 1.00 85.81 69 LYS A O 1
ATOM 553 N N . SER A 1 70 ? 17.424 -5.424 -29.468 1.00 86.12 70 SER A N 1
ATOM 554 C CA . SER A 1 70 ? 18.595 -6.237 -29.109 1.00 86.12 70 SER A CA 1
ATOM 555 C C . SER A 1 70 ? 18.876 -6.213 -27.602 1.00 86.12 70 SER A C 1
ATOM 557 O O . SER A 1 70 ? 19.115 -7.254 -26.985 1.00 86.12 70 SER A O 1
ATOM 559 N N . SER A 1 71 ? 18.783 -5.038 -26.971 1.00 83.25 71 SER A N 1
ATOM 560 C CA . SER A 1 71 ? 18.956 -4.903 -25.519 1.00 83.25 71 SER A CA 1
ATOM 561 C C . SER A 1 71 ? 17.884 -5.667 -24.731 1.00 83.25 71 SER A C 1
ATOM 563 O O . SER A 1 71 ? 18.191 -6.292 -23.715 1.00 83.25 71 SER A O 1
ATOM 565 N N . LEU A 1 72 ? 16.637 -5.651 -25.205 1.00 83.62 72 LEU A N 1
ATOM 566 C CA . LEU A 1 72 ? 15.510 -6.350 -24.584 1.00 83.62 72 LEU A CA 1
ATOM 567 C C . LEU A 1 72 ? 15.522 -7.862 -24.856 1.00 83.62 72 LEU A C 1
ATOM 569 O O . LEU A 1 72 ? 15.193 -8.642 -23.965 1.00 83.62 72 LEU A O 1
ATOM 573 N N . ASP A 1 73 ? 16.005 -8.303 -26.016 1.00 83.88 73 ASP A N 1
ATOM 574 C CA . ASP A 1 73 ? 16.182 -9.723 -26.334 1.00 83.88 73 ASP A CA 1
ATOM 575 C C . ASP A 1 73 ? 17.226 -10.360 -25.401 1.00 83.88 73 ASP A C 1
ATOM 577 O O . ASP A 1 73 ? 16.990 -11.432 -24.836 1.00 83.88 73 ASP A O 1
ATOM 581 N N . LYS A 1 74 ? 18.335 -9.652 -25.120 1.00 81.94 74 LYS A N 1
ATOM 582 C CA . LYS A 1 74 ? 19.321 -10.057 -24.095 1.00 81.94 74 LYS A CA 1
ATOM 583 C C . LYS A 1 74 ? 18.687 -10.220 -22.707 1.00 81.94 74 LYS A C 1
ATOM 585 O O . LYS A 1 74 ? 19.135 -11.057 -21.922 1.00 81.94 74 LYS A O 1
ATOM 590 N N . LEU A 1 75 ? 17.673 -9.417 -22.382 1.00 78.00 75 LEU A N 1
ATOM 591 C CA . LEU A 1 75 ? 16.916 -9.528 -21.135 1.00 78.00 75 LEU A CA 1
ATOM 592 C C . LEU A 1 75 ? 15.983 -10.741 -21.146 1.00 78.00 75 LEU A C 1
ATOM 594 O O . LEU A 1 75 ? 15.986 -11.519 -20.190 1.00 78.00 75 LEU A O 1
ATOM 598 N N . LEU A 1 76 ? 15.216 -10.934 -22.221 1.00 77.19 76 LEU A N 1
ATOM 599 C CA . LEU A 1 76 ? 14.285 -12.056 -22.346 1.00 77.19 76 LEU A CA 1
ATOM 600 C C . LEU A 1 76 ? 15.014 -13.404 -22.331 1.00 77.19 76 LEU A C 1
ATOM 602 O O . LEU A 1 76 ? 14.517 -14.353 -21.722 1.00 77.19 76 LEU A O 1
ATOM 606 N N . ALA A 1 77 ? 16.226 -13.474 -22.886 1.00 81.44 77 ALA A N 1
ATOM 607 C CA . ALA A 1 77 ? 17.093 -14.648 -22.790 1.00 81.44 77 ALA A CA 1
ATOM 608 C C . ALA A 1 77 ? 17.452 -15.008 -21.332 1.00 81.44 77 ALA A C 1
ATOM 610 O O . ALA A 1 77 ? 17.625 -16.177 -20.994 1.00 81.44 77 ALA A O 1
ATOM 611 N N . LYS A 1 78 ? 17.498 -14.018 -20.430 1.00 78.62 78 LYS A N 1
ATOM 612 C CA . LYS A 1 78 ? 17.832 -14.200 -19.006 1.00 78.62 78 LYS A CA 1
ATOM 613 C C . LYS A 1 78 ? 16.610 -14.421 -18.108 1.00 78.62 78 LYS A C 1
ATOM 615 O O . LYS A 1 78 ? 16.774 -14.575 -16.896 1.00 78.62 78 LYS A O 1
ATOM 620 N N . LYS A 1 79 ? 15.391 -14.496 -18.660 1.00 73.19 79 LYS A N 1
ATOM 621 C CA . LYS A 1 79 ? 14.140 -14.614 -17.879 1.00 73.19 79 LYS A CA 1
ATOM 622 C C . LYS A 1 79 ? 14.135 -15.796 -16.902 1.00 73.19 79 LYS A C 1
ATOM 624 O O . LYS A 1 79 ? 13.650 -15.669 -15.779 1.00 73.19 79 LYS A O 1
ATOM 629 N N . PHE A 1 80 ? 14.713 -16.933 -17.293 1.00 70.69 80 PHE A N 1
ATOM 630 C CA . PHE A 1 80 ? 14.794 -18.120 -16.438 1.00 70.69 80 PHE A CA 1
ATOM 631 C C . PHE A 1 80 ? 15.785 -17.942 -15.286 1.00 70.69 80 PHE A C 1
ATOM 633 O O . PHE A 1 80 ? 15.488 -18.354 -14.168 1.00 70.69 80 PHE A O 1
ATOM 640 N N . ALA A 1 81 ? 16.916 -17.272 -15.525 1.00 75.88 81 ALA A N 1
ATOM 641 C CA . ALA A 1 81 ? 17.876 -16.942 -14.475 1.00 75.88 81 ALA A CA 1
ATOM 642 C C . ALA A 1 81 ? 17.262 -15.983 -13.445 1.00 75.88 81 ALA A C 1
ATOM 644 O O . ALA A 1 81 ? 17.410 -16.197 -12.242 1.00 75.88 81 ALA A O 1
ATOM 645 N N . VAL A 1 82 ? 16.497 -14.981 -13.904 1.00 73.44 82 VAL A N 1
ATOM 646 C CA . VAL A 1 82 ? 15.722 -14.098 -13.017 1.00 73.44 82 VAL A CA 1
ATOM 647 C C . VAL A 1 82 ? 14.720 -14.912 -12.203 1.00 73.44 82 VAL A C 1
ATOM 649 O O . VAL A 1 82 ? 14.734 -14.822 -10.979 1.00 73.44 82 VAL A O 1
ATOM 652 N N . LYS A 1 83 ? 13.898 -15.752 -12.852 1.00 70.62 83 LYS A N 1
ATOM 653 C CA . LYS A 1 83 ? 12.927 -16.622 -12.169 1.00 70.62 83 LYS A CA 1
ATOM 654 C C . LYS A 1 83 ? 13.590 -17.463 -11.082 1.00 70.62 83 LYS A C 1
ATOM 656 O O . LYS A 1 83 ? 13.150 -17.421 -9.939 1.00 70.62 83 LYS A O 1
ATOM 661 N N . LYS A 1 84 ? 14.654 -18.189 -11.435 1.00 75.06 84 LYS A N 1
ATOM 662 C CA . LYS A 1 84 ? 15.409 -19.039 -10.509 1.00 75.06 84 LYS A CA 1
ATOM 663 C C . LYS A 1 84 ? 15.907 -18.230 -9.313 1.00 75.06 84 LYS A C 1
ATOM 665 O O . LYS A 1 84 ? 15.680 -18.621 -8.171 1.00 75.06 84 LYS A O 1
ATOM 670 N N . ARG A 1 85 ? 16.509 -17.063 -9.563 1.00 77.62 85 ARG A N 1
ATOM 671 C CA . ARG A 1 85 ? 17.033 -16.204 -8.499 1.00 77.62 85 ARG A CA 1
ATOM 672 C C . ARG A 1 85 ? 15.939 -15.670 -7.577 1.00 77.62 85 ARG A C 1
ATOM 674 O O . ARG A 1 85 ? 16.150 -15.593 -6.370 1.00 77.62 85 ARG A O 1
ATOM 681 N N . LEU A 1 86 ? 14.774 -15.322 -8.123 1.00 71.00 86 LEU A N 1
ATOM 682 C CA . LEU A 1 86 ? 13.616 -14.924 -7.321 1.00 71.00 86 LEU A CA 1
ATOM 683 C C . LEU A 1 86 ? 13.144 -16.068 -6.428 1.00 71.00 86 LEU A C 1
ATOM 685 O O . LEU A 1 86 ? 12.916 -15.849 -5.244 1.00 71.00 86 LEU A O 1
ATOM 689 N N . THR A 1 87 ? 13.056 -17.287 -6.962 1.00 69.31 87 THR A N 1
ATOM 690 C CA . THR A 1 87 ? 12.690 -18.473 -6.179 1.00 69.31 87 THR A CA 1
ATOM 691 C C . THR A 1 87 ? 13.674 -18.724 -5.033 1.00 69.31 87 THR A C 1
ATOM 693 O O . THR A 1 87 ? 13.241 -18.916 -3.900 1.00 69.31 87 THR A O 1
ATOM 696 N N . GLU A 1 88 ? 14.984 -18.637 -5.284 1.00 77.19 88 GLU A N 1
ATOM 697 C CA . GLU A 1 88 ? 16.016 -18.761 -4.240 1.00 77.19 88 GLU A CA 1
ATOM 698 C C . GLU A 1 88 ? 15.859 -17.706 -3.137 1.00 77.19 88 GLU A C 1
ATOM 700 O O . GLU A 1 88 ? 15.958 -18.020 -1.951 1.00 77.19 88 GLU A O 1
ATOM 705 N N . LEU A 1 89 ? 15.608 -16.448 -3.514 1.00 72.12 89 LEU A N 1
ATOM 706 C CA . LEU A 1 89 ? 15.404 -15.358 -2.559 1.00 72.12 89 LEU A CA 1
ATOM 707 C C . LEU A 1 89 ? 14.158 -15.593 -1.703 1.00 72.12 89 LEU A C 1
ATOM 709 O O . LEU A 1 89 ? 14.222 -15.427 -0.488 1.00 72.12 89 LEU A O 1
ATOM 713 N N . ILE A 1 90 ? 13.054 -16.028 -2.315 1.00 68.38 90 ILE A N 1
ATOM 714 C CA . ILE A 1 90 ? 11.818 -16.367 -1.597 1.00 68.38 90 ILE A CA 1
ATOM 715 C C . ILE A 1 90 ? 12.091 -17.468 -0.565 1.00 68.38 90 ILE A C 1
ATOM 717 O O . ILE A 1 90 ? 11.677 -17.335 0.585 1.00 68.38 90 ILE A O 1
ATOM 721 N N . MET A 1 91 ? 12.833 -18.517 -0.931 1.00 66.31 91 MET A N 1
ATOM 722 C CA . MET A 1 91 ? 13.145 -19.627 -0.022 1.00 66.31 91 MET A CA 1
ATOM 723 C C . MET A 1 91 ? 14.029 -19.216 1.165 1.00 66.31 91 MET A C 1
ATOM 725 O O . MET A 1 91 ? 13.860 -19.754 2.254 1.00 66.31 91 MET A O 1
ATOM 729 N N . LYS A 1 92 ? 14.941 -18.254 0.980 1.00 67.94 92 LYS A N 1
ATOM 730 C CA . LYS A 1 92 ? 15.897 -17.806 2.012 1.00 67.94 92 LYS A CA 1
ATOM 731 C C . LYS A 1 92 ? 15.353 -16.738 2.967 1.00 67.94 92 LYS A C 1
ATOM 733 O O . LYS A 1 92 ? 16.051 -16.330 3.893 1.00 67.94 92 LYS A O 1
ATOM 738 N N . THR A 1 93 ? 14.150 -16.218 2.733 1.00 63.03 93 THR A N 1
ATOM 739 C CA . THR A 1 93 ? 13.616 -15.121 3.553 1.00 63.03 93 THR A CA 1
ATOM 740 C C . THR A 1 93 ? 13.153 -15.585 4.938 1.00 63.03 93 THR A C 1
ATOM 742 O O . THR A 1 93 ? 12.423 -16.562 5.068 1.00 63.03 93 THR A O 1
ATOM 745 N N . THR A 1 94 ? 13.582 -14.862 5.979 1.00 62.41 94 THR A N 1
ATOM 746 C CA . THR A 1 94 ? 13.247 -15.139 7.389 1.00 62.41 94 THR A CA 1
ATOM 747 C C . THR A 1 94 ? 11.927 -14.489 7.827 1.00 62.41 94 THR A C 1
ATOM 749 O O . THR A 1 94 ? 11.283 -13.773 7.058 1.00 62.41 94 THR A O 1
ATOM 752 N N . VAL A 1 95 ? 11.520 -14.746 9.076 1.00 59.88 95 VAL A N 1
ATOM 753 C CA . VAL A 1 95 ? 10.183 -14.436 9.611 1.00 59.88 95 VAL A CA 1
ATOM 754 C C . VAL A 1 95 ? 9.948 -12.936 9.846 1.00 59.88 95 VAL A C 1
ATOM 756 O O . VAL A 1 95 ? 8.799 -12.500 9.860 1.00 59.88 95 VAL A O 1
ATOM 759 N N . ASP A 1 96 ? 10.979 -12.104 9.972 1.00 72.75 96 ASP A N 1
ATOM 760 C CA . ASP A 1 96 ? 10.796 -10.684 10.305 1.00 72.75 96 ASP A CA 1
ATOM 761 C C . ASP A 1 96 ? 10.738 -9.742 9.104 1.00 72.75 96 ASP A C 1
ATOM 763 O O . ASP A 1 96 ? 11.256 -10.019 8.016 1.00 72.75 96 ASP A O 1
ATOM 767 N N . HIS A 1 97 ? 10.105 -8.588 9.337 1.00 76.81 97 HIS A N 1
ATOM 768 C CA . HIS A 1 97 ? 10.082 -7.493 8.378 1.00 76.81 97 HIS A CA 1
ATOM 769 C C . HIS A 1 97 ? 11.504 -7.026 8.049 1.00 76.81 97 HIS A C 1
ATOM 771 O O . HIS A 1 97 ? 12.418 -7.068 8.874 1.00 76.81 97 HIS A O 1
ATOM 777 N N . LYS A 1 98 ? 11.694 -6.578 6.812 1.00 78.44 98 LYS A N 1
ATOM 778 C CA . LYS A 1 98 ? 12.981 -6.127 6.293 1.00 78.44 98 LYS A CA 1
ATOM 779 C C . LYS A 1 98 ? 13.012 -4.607 6.199 1.00 78.44 98 LYS A C 1
ATOM 781 O O . LYS A 1 98 ? 12.023 -3.969 5.839 1.00 78.44 98 LYS A O 1
ATOM 786 N N . SER A 1 99 ? 14.169 -4.029 6.513 1.00 80.56 99 SER A N 1
ATOM 787 C CA . SER A 1 99 ? 14.442 -2.617 6.246 1.00 80.56 99 SER A CA 1
ATOM 788 C C . SER A 1 99 ? 14.549 -2.374 4.737 1.00 80.56 99 SER A C 1
ATOM 790 O O . SER A 1 99 ? 14.899 -3.285 3.983 1.00 80.56 99 SER A O 1
ATOM 792 N N . GLY A 1 100 ? 14.331 -1.136 4.284 1.00 77.94 100 GLY A N 1
ATOM 793 C CA . GLY A 1 100 ? 14.493 -0.783 2.866 1.00 77.94 100 GLY A CA 1
ATOM 794 C C . GLY A 1 100 ? 15.889 -1.110 2.310 1.00 77.94 100 GLY A C 1
ATOM 795 O O . GLY A 1 100 ? 16.019 -1.496 1.152 1.00 77.94 100 GLY A O 1
ATOM 796 N N . MET A 1 101 ? 16.934 -1.058 3.146 1.00 79.94 101 MET A N 1
ATOM 797 C CA . MET A 1 101 ? 18.291 -1.465 2.759 1.00 79.94 101 MET A CA 1
ATOM 798 C C . MET A 1 101 ? 18.392 -2.979 2.523 1.00 79.94 101 MET A C 1
ATOM 800 O O . MET A 1 101 ? 18.911 -3.403 1.491 1.00 79.94 101 MET A O 1
ATOM 804 N N . ALA A 1 102 ? 17.840 -3.802 3.417 1.00 83.62 102 ALA A N 1
ATOM 805 C CA . ALA A 1 102 ? 17.800 -5.250 3.219 1.00 83.62 102 ALA A CA 1
ATOM 806 C C . ALA A 1 102 ? 16.972 -5.629 1.978 1.00 83.62 102 ALA A C 1
ATOM 808 O O . ALA A 1 102 ? 17.378 -6.495 1.202 1.00 83.62 102 ALA A O 1
ATOM 809 N N . VAL A 1 103 ? 15.858 -4.928 1.737 1.00 84.94 103 VAL A N 1
ATOM 810 C CA . VAL A 1 103 ? 15.058 -5.091 0.514 1.00 84.94 103 VAL A CA 1
ATOM 811 C C . VAL A 1 103 ? 15.878 -4.728 -0.720 1.00 84.94 103 VAL A C 1
ATOM 813 O O . VAL A 1 103 ? 15.884 -5.504 -1.672 1.00 84.94 103 VAL A O 1
ATOM 816 N N . SER A 1 104 ? 16.620 -3.611 -0.699 1.00 84.50 104 SER A N 1
ATOM 817 C CA . SER A 1 104 ? 17.478 -3.212 -1.823 1.00 84.50 104 SER A CA 1
ATOM 818 C C . SER A 1 104 ? 18.498 -4.293 -2.173 1.00 84.50 104 SER A C 1
ATOM 820 O O . SER A 1 104 ? 18.565 -4.702 -3.328 1.00 84.50 104 SER A O 1
ATOM 822 N N . ALA A 1 105 ? 19.198 -4.853 -1.182 1.00 83.75 105 ALA A N 1
ATOM 823 C CA . ALA A 1 105 ? 20.156 -5.934 -1.399 1.00 83.75 105 ALA A CA 1
ATOM 824 C C . ALA A 1 105 ? 19.499 -7.171 -2.042 1.00 83.75 105 ALA A C 1
ATOM 826 O O . ALA A 1 105 ? 20.068 -7.783 -2.947 1.00 83.75 105 ALA A O 1
ATOM 827 N N . MET A 1 106 ? 18.272 -7.505 -1.626 1.00 83.94 106 MET A N 1
ATOM 828 C CA . MET A 1 106 ? 17.525 -8.637 -2.177 1.00 83.94 106 MET A CA 1
ATOM 829 C C . MET A 1 106 ? 17.055 -8.395 -3.616 1.00 83.94 106 MET A C 1
ATOM 831 O O . MET A 1 106 ? 17.163 -9.297 -4.445 1.00 83.94 106 MET A O 1
ATOM 835 N N . ILE A 1 107 ? 16.563 -7.196 -3.946 1.00 85.75 107 ILE A N 1
ATOM 836 C CA . ILE A 1 107 ? 16.061 -6.900 -5.299 1.00 85.75 107 ILE A CA 1
ATOM 837 C C . ILE A 1 107 ? 17.170 -6.496 -6.278 1.00 85.75 107 ILE A C 1
ATOM 839 O O . ILE A 1 107 ? 16.984 -6.605 -7.485 1.00 85.75 107 ILE A O 1
ATOM 843 N N . PHE A 1 108 ? 18.340 -6.072 -5.800 1.00 87.75 108 PHE A N 1
ATOM 844 C CA . PHE A 1 108 ? 19.442 -5.639 -6.661 1.00 87.75 108 PHE A CA 1
ATOM 845 C C . PHE A 1 108 ? 19.995 -6.763 -7.529 1.00 87.75 108 PHE A C 1
ATOM 847 O O . PHE A 1 108 ? 20.311 -6.520 -8.688 1.00 87.75 108 PHE A O 1
ATOM 854 N N . ALA A 1 109 ? 20.088 -7.993 -7.022 1.00 83.38 109 ALA A N 1
ATOM 855 C CA . ALA A 1 109 ? 20.518 -9.128 -7.837 1.00 83.38 109 ALA A CA 1
ATOM 856 C C . ALA A 1 109 ? 19.586 -9.360 -9.052 1.00 83.38 109 ALA A C 1
ATOM 858 O O . ALA A 1 109 ? 20.079 -9.333 -10.181 1.00 83.38 109 ALA A O 1
ATOM 859 N N . PRO A 1 110 ? 18.255 -9.515 -8.886 1.00 83.75 110 PRO A N 1
ATOM 860 C CA . PRO A 1 110 ? 17.349 -9.621 -10.027 1.00 83.75 110 PRO A CA 1
ATOM 861 C C . PRO A 1 110 ? 17.288 -8.342 -10.877 1.00 83.75 110 PRO A C 1
ATOM 863 O O . PRO A 1 110 ? 17.273 -8.457 -12.098 1.00 83.75 110 PRO A O 1
ATOM 866 N N . LEU A 1 111 ? 17.335 -7.135 -10.298 1.00 85.94 111 LEU A N 1
ATOM 867 C CA . LEU A 1 111 ? 17.368 -5.882 -11.075 1.00 85.94 111 LEU A CA 1
ATOM 868 C C . LEU A 1 111 ? 18.629 -5.750 -11.934 1.00 85.94 111 LEU A C 1
ATOM 870 O O . LEU A 1 111 ? 18.557 -5.291 -13.069 1.00 85.94 111 LEU A O 1
ATOM 874 N N . ASN A 1 112 ? 19.784 -6.193 -11.438 1.00 86.44 112 ASN A N 1
ATOM 875 C CA . ASN A 1 112 ? 21.017 -6.193 -12.217 1.00 86.44 112 ASN A CA 1
ATOM 876 C C . ASN A 1 112 ? 20.936 -7.114 -13.439 1.00 86.44 112 ASN A C 1
ATOM 878 O O . ASN A 1 112 ? 21.602 -6.843 -14.438 1.00 86.44 112 ASN A O 1
ATOM 882 N N . ILE A 1 113 ? 20.119 -8.164 -13.384 1.00 81.75 113 ILE A N 1
ATOM 883 C CA . ILE A 1 113 ? 19.853 -9.042 -14.527 1.00 81.75 113 ILE A CA 1
ATOM 884 C C . ILE A 1 113 ? 18.780 -8.421 -15.441 1.00 81.75 113 ILE A C 1
ATOM 886 O O . ILE A 1 113 ? 18.928 -8.454 -16.660 1.00 81.75 113 ILE A O 1
ATOM 890 N N . LEU A 1 114 ? 17.736 -7.825 -14.850 1.00 79.69 114 LEU A N 1
ATOM 891 C CA . LEU A 1 114 ? 16.587 -7.210 -15.532 1.00 79.69 114 LEU A CA 1
ATOM 892 C C . LEU A 1 114 ? 16.862 -5.833 -16.151 1.00 79.69 114 LEU A C 1
ATOM 894 O O . LEU A 1 114 ? 16.023 -5.313 -16.873 1.00 79.69 114 LEU A O 1
ATOM 898 N N . ILE A 1 115 ? 17.988 -5.195 -15.862 1.00 84.75 115 ILE A N 1
ATOM 899 C CA . ILE A 1 115 ? 18.324 -3.895 -16.445 1.00 84.75 115 ILE A CA 1
ATOM 900 C C . ILE A 1 115 ? 19.643 -4.069 -17.197 1.00 84.75 115 ILE A C 1
ATOM 902 O O . ILE A 1 115 ? 20.715 -3.970 -16.588 1.00 84.75 115 ILE A O 1
ATOM 906 N N . PRO A 1 116 ? 19.608 -4.380 -18.507 1.00 85.62 116 PRO A N 1
ATOM 907 C CA . PRO A 1 116 ? 20.802 -4.347 -19.342 1.00 85.62 116 PRO A CA 1
ATOM 908 C C . PRO A 1 116 ? 21.446 -2.960 -19.256 1.00 85.62 116 PRO A C 1
ATOM 910 O O . PRO A 1 116 ? 20.742 -1.956 -19.331 1.00 85.62 116 PRO A O 1
ATOM 913 N N . SER A 1 117 ? 22.770 -2.883 -19.097 1.00 89.62 117 SER A N 1
ATOM 914 C CA . SER A 1 117 ? 23.462 -1.586 -19.027 1.00 89.62 117 SER A CA 1
ATOM 915 C C . SER A 1 117 ? 23.180 -0.743 -20.274 1.00 89.62 117 SER A C 1
ATOM 917 O O . SER A 1 117 ? 22.880 0.440 -20.150 1.00 89.62 117 SER A O 1
ATOM 919 N N . ASP A 1 118 ? 23.178 -1.370 -21.452 1.00 87.88 118 ASP A N 1
ATOM 920 C CA . ASP A 1 118 ? 22.913 -0.722 -22.742 1.00 87.88 118 ASP A CA 1
ATOM 921 C C . ASP A 1 118 ? 21.528 -0.054 -22.793 1.00 87.88 118 ASP A C 1
ATOM 923 O O . ASP A 1 118 ? 21.393 1.023 -23.369 1.00 87.88 118 ASP A O 1
ATOM 927 N N . LEU A 1 119 ? 20.517 -0.631 -22.123 1.00 88.56 119 LEU A N 1
ATOM 928 C CA . LEU A 1 119 ? 19.142 -0.114 -22.110 1.00 88.56 119 LEU A CA 1
ATOM 929 C C . LEU A 1 119 ? 19.078 1.319 -21.566 1.00 88.56 119 LEU A C 1
ATOM 931 O O . LEU A 1 119 ? 18.329 2.142 -22.084 1.00 88.56 119 LEU A O 1
ATOM 935 N N . VAL A 1 120 ? 19.891 1.616 -20.551 1.00 90.94 120 VAL A N 1
ATOM 936 C CA . VAL A 1 120 ? 19.958 2.928 -19.888 1.00 90.94 120 VAL A CA 1
ATOM 937 C C . VAL A 1 120 ? 21.163 3.757 -20.338 1.00 90.94 120 VAL A C 1
ATOM 939 O O . VAL A 1 120 ? 21.511 4.729 -19.676 1.00 90.94 120 VAL A O 1
ATOM 942 N N . GLY A 1 121 ? 21.829 3.388 -21.436 1.00 88.06 121 GLY A N 1
ATOM 943 C CA . GLY A 1 121 ? 22.985 4.121 -21.968 1.00 88.06 121 GLY A CA 1
ATOM 944 C C . GLY A 1 121 ? 24.328 3.790 -21.304 1.00 88.06 121 GLY A C 1
ATOM 945 O O . GLY A 1 121 ? 25.312 4.481 -21.538 1.00 88.06 121 GLY A O 1
ATOM 946 N N . GLY A 1 122 ? 24.403 2.738 -20.486 1.00 91.00 122 GLY A N 1
ATOM 947 C CA . GLY A 1 122 ? 25.656 2.181 -19.971 1.00 91.00 122 GLY A CA 1
ATOM 948 C C . GLY A 1 122 ? 25.669 1.910 -18.463 1.00 91.00 122 GLY A C 1
ATOM 949 O O . GLY A 1 122 ? 24.752 2.252 -17.713 1.00 91.00 122 GLY A O 1
ATOM 950 N N . SER A 1 123 ? 26.759 1.297 -17.991 1.00 92.44 123 SER A N 1
ATOM 951 C CA . SER A 1 123 ? 26.891 0.843 -16.596 1.00 92.44 123 SER A CA 1
ATOM 952 C C . SER A 1 123 ? 26.884 1.988 -15.578 1.00 92.44 123 SER A C 1
ATOM 954 O O . SER A 1 123 ? 26.330 1.830 -14.492 1.00 92.44 123 SER A O 1
ATOM 956 N N . LYS A 1 124 ? 27.424 3.165 -15.932 1.00 93.81 124 LYS A N 1
ATOM 957 C CA . LYS A 1 124 ? 27.403 4.355 -15.060 1.00 93.81 124 LYS A CA 1
ATOM 958 C C . LYS A 1 124 ? 25.969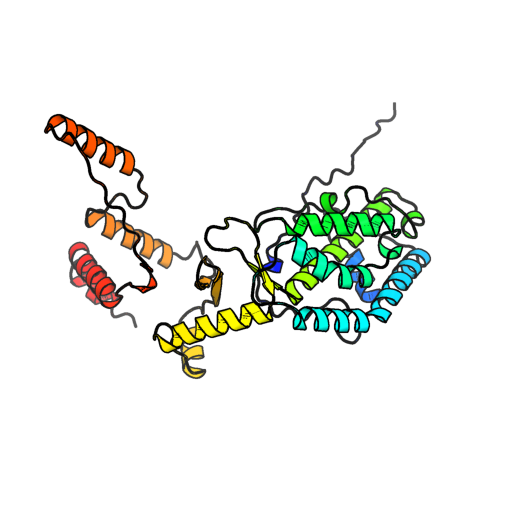 4.800 -14.746 1.00 93.81 124 LYS A C 1
ATOM 960 O O . LYS A 1 124 ? 25.642 5.035 -13.585 1.00 93.81 124 LYS A O 1
ATOM 965 N N . ASN A 1 125 ? 25.104 4.853 -15.760 1.00 94.19 125 ASN A N 1
ATOM 966 C CA . ASN A 1 125 ? 23.691 5.193 -15.583 1.00 94.19 125 ASN A CA 1
ATOM 967 C C . ASN A 1 125 ? 22.942 4.123 -14.796 1.00 94.19 125 ASN A C 1
ATOM 969 O O . ASN A 1 125 ? 22.156 4.447 -13.911 1.00 94.19 125 ASN A O 1
ATOM 973 N N . LYS A 1 126 ? 23.227 2.845 -15.063 1.00 94.06 126 LYS A N 1
ATOM 974 C CA . LYS A 1 126 ? 22.632 1.737 -14.314 1.00 94.06 126 LYS A CA 1
ATOM 975 C C . LYS A 1 126 ? 22.919 1.833 -12.813 1.00 94.06 126 LYS A C 1
ATOM 977 O O . LYS A 1 126 ? 21.993 1.695 -12.021 1.00 94.06 126 LYS A O 1
ATOM 982 N N . ILE A 1 127 ? 24.165 2.104 -12.419 1.00 94.12 127 ILE A N 1
ATOM 983 C CA . ILE A 1 127 ? 24.544 2.258 -11.003 1.00 94.12 127 ILE A CA 1
ATOM 984 C C . ILE A 1 127 ? 23.777 3.421 -10.359 1.00 94.12 127 ILE A C 1
ATOM 986 O O . ILE A 1 127 ? 23.160 3.241 -9.310 1.00 94.12 127 ILE A O 1
ATOM 990 N N . LYS A 1 128 ? 23.754 4.590 -11.014 1.00 95.19 128 LYS A N 1
ATOM 991 C CA . LYS A 1 128 ? 23.020 5.772 -10.530 1.00 95.19 128 LYS A CA 1
ATOM 992 C C . LYS A 1 128 ? 21.526 5.488 -10.358 1.00 95.19 128 LYS A C 1
ATOM 994 O O . LYS A 1 128 ? 20.963 5.796 -9.309 1.00 95.19 128 LYS A O 1
ATOM 999 N N . LEU A 1 129 ? 20.905 4.831 -11.339 1.00 94.50 129 LEU A N 1
ATOM 1000 C CA . LEU A 1 129 ? 19.493 4.457 -11.283 1.00 94.50 129 LEU A CA 1
ATOM 1001 C C . LEU A 1 129 ? 19.205 3.471 -10.141 1.00 94.50 129 LEU A C 1
ATOM 1003 O O . LEU A 1 129 ? 18.228 3.644 -9.417 1.00 94.50 129 LEU A O 1
ATOM 1007 N N . LEU A 1 130 ? 20.057 2.462 -9.933 1.00 93.25 130 LEU A N 1
ATOM 1008 C CA . LEU A 1 130 ? 19.905 1.520 -8.818 1.00 93.25 130 LEU A CA 1
ATOM 1009 C C . LEU A 1 130 ? 20.028 2.219 -7.456 1.00 93.25 130 LEU A C 1
ATOM 1011 O O . LEU A 1 130 ? 19.239 1.934 -6.555 1.00 93.25 130 LEU A O 1
ATOM 1015 N N . HIS A 1 131 ? 20.953 3.172 -7.309 1.00 93.00 131 HIS A N 1
ATOM 1016 C CA . HIS A 1 131 ? 21.055 3.995 -6.100 1.00 93.00 131 HIS A CA 1
ATOM 1017 C C . HIS A 1 131 ? 19.805 4.859 -5.884 1.00 93.00 131 HIS A C 1
ATOM 1019 O O . HIS A 1 131 ? 19.292 4.927 -4.765 1.00 93.00 131 HIS A O 1
ATOM 1025 N N . ALA A 1 132 ? 19.270 5.478 -6.942 1.00 92.94 132 ALA A N 1
ATOM 1026 C CA . ALA A 1 132 ? 18.019 6.228 -6.862 1.00 92.94 132 ALA A CA 1
ATOM 1027 C C . ALA A 1 132 ? 16.859 5.322 -6.414 1.00 92.94 132 ALA A C 1
ATOM 1029 O O . ALA A 1 132 ? 16.154 5.654 -5.461 1.00 92.94 132 ALA A O 1
ATOM 1030 N N . ILE A 1 133 ? 16.729 4.126 -7.000 1.00 91.75 133 ILE A N 1
ATOM 1031 C CA . ILE A 1 133 ? 15.749 3.108 -6.593 1.00 91.75 133 ILE A CA 1
ATOM 1032 C C . ILE A 1 133 ? 15.917 2.733 -5.114 1.00 91.75 133 ILE A C 1
ATOM 1034 O O . ILE A 1 133 ? 14.939 2.704 -4.374 1.00 91.75 133 ILE A O 1
ATOM 1038 N N . GLN A 1 134 ? 17.133 2.485 -4.633 1.00 92.00 134 GLN A N 1
ATOM 1039 C CA . GLN A 1 134 ? 17.348 2.164 -3.219 1.00 92.00 134 GLN A CA 1
ATOM 1040 C C . GLN A 1 134 ? 16.904 3.292 -2.285 1.00 92.00 134 GLN A C 1
ATOM 1042 O O . GLN A 1 134 ? 16.334 3.014 -1.229 1.00 92.00 134 GLN A O 1
ATOM 1047 N N . ARG A 1 135 ? 17.128 4.557 -2.663 1.00 90.56 135 ARG A N 1
ATOM 1048 C CA . ARG A 1 135 ? 16.655 5.713 -1.887 1.00 90.56 135 ARG A CA 1
ATOM 1049 C C . ARG A 1 135 ? 15.128 5.719 -1.783 1.00 90.56 135 ARG A C 1
ATOM 1051 O O . ARG A 1 135 ? 14.622 5.951 -0.689 1.00 90.56 135 ARG A O 1
ATOM 1058 N N . THR A 1 136 ? 14.412 5.376 -2.859 1.00 88.12 136 THR A N 1
ATOM 1059 C CA . THR A 1 136 ? 12.937 5.311 -2.835 1.00 88.12 136 THR A CA 1
ATOM 1060 C C . THR A 1 136 ? 12.379 4.266 -1.870 1.00 88.12 136 THR A C 1
ATOM 1062 O O . THR A 1 136 ? 11.301 4.456 -1.332 1.00 88.12 136 THR A O 1
ATOM 1065 N N . LEU A 1 137 ? 13.112 3.191 -1.556 1.00 86.81 137 LEU A N 1
ATOM 1066 C CA . LEU A 1 137 ? 12.632 2.172 -0.607 1.00 86.81 137 LEU A CA 1
ATOM 1067 C C . LEU A 1 137 ? 12.565 2.671 0.846 1.00 86.81 137 LEU A C 1
ATOM 1069 O O . LEU A 1 137 ? 12.037 1.972 1.714 1.00 86.81 137 LEU A O 1
ATOM 1073 N N . LYS A 1 138 ? 13.130 3.851 1.124 1.00 84.56 138 LYS A N 1
ATOM 1074 C CA . LYS A 1 138 ? 13.026 4.532 2.420 1.00 84.56 138 LYS A CA 1
ATOM 1075 C C . LYS A 1 138 ? 11.789 5.428 2.521 1.00 84.56 138 LYS A C 1
ATOM 1077 O O . LYS A 1 138 ? 11.525 5.924 3.612 1.00 84.56 138 LYS A O 1
ATOM 1082 N N . PHE A 1 139 ? 11.088 5.651 1.412 1.00 84.38 139 PHE A N 1
ATOM 1083 C CA . PHE A 1 139 ? 9.943 6.546 1.359 1.00 84.38 139 PHE A CA 1
ATOM 1084 C C . PHE A 1 139 ? 8.736 5.890 2.041 1.00 84.38 139 PHE A C 1
ATOM 1086 O O . PHE A 1 139 ? 8.672 4.667 2.221 1.00 84.38 139 PHE A O 1
ATOM 1093 N N . GLY A 1 140 ? 7.833 6.734 2.520 1.00 82.25 140 GLY A N 1
ATOM 1094 C CA . GLY A 1 140 ? 6.601 6.362 3.184 1.00 82.25 140 GLY A CA 1
ATOM 1095 C C . GLY A 1 140 ? 5.380 6.412 2.269 1.00 82.25 140 GLY A C 1
ATOM 1096 O O . GLY A 1 140 ? 5.391 7.076 1.246 1.00 82.25 140 GLY A O 1
ATOM 1097 N N . ARG A 1 141 ? 4.275 5.812 2.731 1.00 77.00 141 ARG A N 1
ATOM 1098 C CA . ARG A 1 141 ? 2.984 5.629 2.034 1.00 77.00 141 ARG A CA 1
ATOM 1099 C C . ARG A 1 141 ? 2.477 6.836 1.224 1.00 77.00 141 ARG A C 1
ATOM 1101 O O . ARG A 1 141 ? 1.738 6.674 0.253 1.00 77.00 141 ARG A O 1
ATOM 1108 N N . MET A 1 142 ? 2.732 8.039 1.729 1.00 76.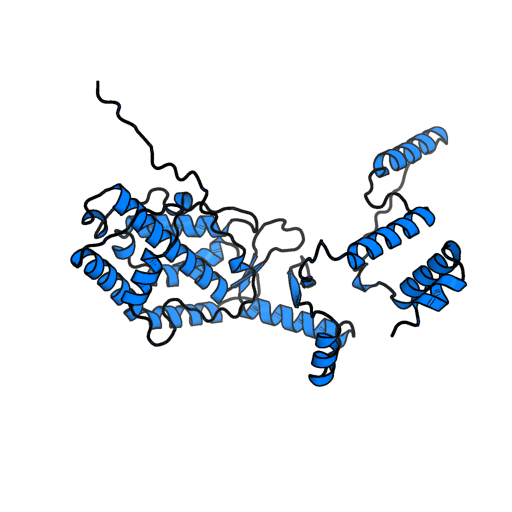44 142 MET A N 1
ATOM 1109 C CA . MET A 1 142 ? 2.199 9.295 1.194 1.00 76.44 142 MET A CA 1
ATOM 1110 C C . MET A 1 142 ? 3.254 10.114 0.454 1.00 76.44 142 MET A C 1
ATOM 1112 O O . MET A 1 142 ? 2.948 11.206 -0.027 1.00 76.44 142 MET A O 1
ATOM 1116 N N . ASP A 1 143 ? 4.473 9.596 0.352 1.00 79.25 143 ASP A N 1
ATOM 1117 C CA . ASP A 1 143 ? 5.547 10.272 -0.340 1.00 79.25 143 ASP A CA 1
ATOM 1118 C C . ASP A 1 143 ? 5.310 10.209 -1.846 1.00 79.25 143 ASP A C 1
ATOM 1120 O O . ASP A 1 143 ? 4.801 9.244 -2.423 1.00 79.25 143 ASP A O 1
ATOM 1124 N N . ILE A 1 144 ? 5.695 11.294 -2.501 1.00 78.38 144 ILE A N 1
ATOM 1125 C CA . ILE A 1 144 ? 5.646 11.412 -3.948 1.00 78.38 144 ILE A CA 1
ATOM 1126 C C . ILE A 1 144 ? 7.066 11.206 -4.450 1.00 78.38 144 ILE A C 1
ATOM 1128 O O . ILE A 1 144 ? 7.979 11.898 -4.008 1.00 78.38 144 ILE A O 1
ATOM 1132 N N . ILE A 1 145 ? 7.247 10.288 -5.400 1.00 82.88 145 ILE A N 1
ATOM 1133 C CA . ILE A 1 145 ? 8.516 10.100 -6.109 1.00 82.88 145 ILE A CA 1
ATOM 1134 C C . ILE A 1 145 ? 8.391 10.789 -7.471 1.00 82.88 145 ILE A C 1
ATOM 1136 O O . ILE A 1 145 ? 7.738 10.246 -8.367 1.00 82.88 145 ILE A O 1
ATOM 1140 N N . PRO A 1 146 ? 8.986 11.979 -7.666 1.00 82.19 146 PRO A N 1
ATOM 1141 C CA . PRO A 1 146 ? 9.010 12.620 -8.971 1.00 82.19 146 PRO A CA 1
ATOM 1142 C C . PRO A 1 146 ? 9.916 11.835 -9.921 1.00 82.19 146 PRO A C 1
ATOM 1144 O O . PRO A 1 146 ? 11.002 11.418 -9.526 1.00 82.19 146 PRO A O 1
ATOM 1147 N N . LEU A 1 147 ? 9.555 11.712 -11.200 1.00 84.44 147 LEU A N 1
ATOM 1148 C CA . LEU A 1 147 ? 10.410 11.024 -12.182 1.00 84.44 147 LEU A CA 1
ATOM 1149 C C . LEU A 1 147 ? 11.827 11.627 -12.265 1.00 84.44 147 LEU A C 1
ATOM 1151 O O . LEU A 1 147 ? 12.805 10.888 -12.354 1.00 84.44 147 LEU A O 1
ATOM 1155 N N . LYS A 1 148 ? 11.951 12.954 -12.119 1.00 84.06 148 LYS A N 1
ATOM 1156 C CA . LYS A 1 148 ? 13.248 13.651 -12.059 1.00 84.06 148 LYS A CA 1
ATOM 1157 C C . LYS A 1 148 ? 14.188 13.120 -10.971 1.00 84.06 148 LYS A C 1
ATOM 1159 O O . LYS A 1 148 ? 15.394 13.165 -11.155 1.00 84.06 148 LYS A O 1
ATOM 1164 N N . PHE A 1 149 ? 13.649 12.591 -9.870 1.00 87.00 149 PHE A N 1
ATOM 1165 C CA . PHE A 1 149 ? 14.445 11.997 -8.796 1.00 87.00 149 PHE A CA 1
ATOM 1166 C C . PHE A 1 149 ? 15.145 10.715 -9.264 1.00 87.00 149 PHE A C 1
ATOM 1168 O O . PHE A 1 149 ? 16.307 10.487 -8.955 1.00 87.00 149 PHE A O 1
ATOM 1175 N N . LEU A 1 150 ? 14.452 9.887 -10.051 1.00 90.50 150 LEU A N 1
ATOM 1176 C CA . LEU A 1 150 ? 15.025 8.665 -10.625 1.00 90.50 150 LEU A CA 1
ATOM 1177 C C . LEU A 1 150 ? 15.990 8.956 -11.778 1.00 90.50 150 LEU A C 1
ATOM 1179 O O . LEU A 1 150 ? 16.886 8.160 -12.047 1.00 90.50 150 LEU A O 1
ATOM 1183 N N . MET A 1 151 ? 15.793 10.083 -12.460 1.00 89.81 151 MET A N 1
ATOM 1184 C CA . MET A 1 151 ? 16.639 10.532 -13.566 1.00 89.81 151 MET A CA 1
ATOM 1185 C C . MET A 1 151 ? 17.849 11.360 -13.116 1.00 89.81 151 MET A C 1
ATOM 1187 O O . MET A 1 151 ? 18.669 11.737 -13.953 1.00 89.81 151 MET A O 1
ATOM 1191 N N . GLU A 1 152 ? 17.974 11.650 -11.820 1.00 89.31 152 GLU A N 1
ATOM 1192 C CA . GLU A 1 152 ? 19.017 12.511 -11.269 1.00 89.31 152 GLU A CA 1
ATOM 1193 C C . GLU A 1 152 ? 20.420 12.009 -11.656 1.00 89.31 152 GLU A C 1
ATOM 1195 O O . GLU A 1 152 ? 20.832 10.892 -11.336 1.00 89.31 152 GLU A O 1
ATOM 1200 N N . GLY A 1 153 ? 21.161 12.847 -12.387 1.00 89.75 153 GLY A N 1
ATOM 1201 C CA . GLY A 1 153 ? 22.528 12.562 -12.817 1.00 89.75 153 GLY A CA 1
ATOM 1202 C C . GLY A 1 153 ? 22.671 11.514 -13.927 1.00 89.75 153 GLY A C 1
ATOM 1203 O O . GLY A 1 153 ? 23.810 11.162 -14.250 1.00 89.75 153 GLY A O 1
ATOM 1204 N N . LEU A 1 154 ? 21.580 11.000 -14.508 1.00 92.38 154 LEU A N 1
ATOM 1205 C CA . LEU A 1 154 ? 21.652 10.137 -15.690 1.00 92.38 154 LEU A CA 1
ATOM 1206 C C . LEU A 1 154 ? 22.046 10.956 -16.923 1.00 92.38 154 LEU A C 1
ATOM 1208 O O . LEU A 1 154 ? 21.567 12.069 -17.118 1.00 92.38 154 LEU A O 1
ATOM 1212 N N . THR A 1 155 ? 22.910 10.395 -17.767 1.00 91.31 155 THR A N 1
ATOM 1213 C CA . THR A 1 155 ? 23.365 11.048 -19.003 1.00 91.31 155 THR A CA 1
ATOM 1214 C C . THR A 1 155 ? 22.780 10.370 -20.231 1.00 91.31 155 THR A C 1
ATOM 1216 O O . THR A 1 155 ? 22.581 9.158 -20.259 1.00 91.31 155 THR A O 1
ATOM 1219 N N . VAL A 1 156 ? 22.529 11.131 -21.289 1.00 88.06 156 VAL A N 1
ATOM 1220 C CA . VAL A 1 156 ? 22.047 10.575 -22.554 1.00 88.06 156 VAL A CA 1
ATOM 1221 C C . VAL A 1 156 ? 23.211 9.933 -23.316 1.00 88.06 156 VAL A C 1
ATOM 1223 O O . VAL A 1 156 ? 24.035 10.615 -23.919 1.00 88.06 156 VAL A O 1
ATOM 1226 N N . GLU A 1 157 ? 23.277 8.605 -23.279 1.00 87.75 157 GLU A N 1
ATOM 1227 C CA . GLU A 1 157 ? 24.417 7.816 -23.757 1.00 87.75 157 GLU A CA 1
ATOM 1228 C C . GLU A 1 157 ? 23.981 6.582 -24.566 1.00 87.75 157 GLU A C 1
ATOM 1230 O O . GLU A 1 157 ? 22.805 6.207 -24.588 1.00 87.75 157 GLU A O 1
ATOM 1235 N N . GLY A 1 158 ? 24.936 5.942 -25.247 1.00 86.25 158 GLY A N 1
ATOM 1236 C CA . GLY A 1 158 ? 24.700 4.723 -26.026 1.00 86.25 158 GLY A CA 1
ATOM 1237 C C . GLY A 1 158 ? 23.721 4.929 -27.186 1.00 86.25 158 GLY A C 1
ATOM 1238 O O . GLY A 1 158 ? 23.822 5.904 -27.931 1.00 86.25 158 GLY A O 1
ATOM 1239 N N . TRP A 1 159 ? 22.752 4.019 -27.333 1.00 84.12 159 TRP A N 1
ATOM 1240 C CA . TRP A 1 159 ? 21.775 4.047 -28.430 1.00 84.12 159 TRP A CA 1
ATOM 1241 C C . TRP A 1 159 ? 20.944 5.337 -28.468 1.00 84.12 159 TRP A C 1
ATOM 1243 O O . TRP A 1 159 ? 20.549 5.780 -29.547 1.00 84.12 159 TRP A O 1
ATOM 1253 N N . LEU A 1 160 ? 20.756 6.003 -27.324 1.00 84.19 160 LEU A N 1
ATOM 1254 C CA . LEU A 1 160 ? 20.035 7.273 -27.242 1.00 84.19 160 LEU A CA 1
ATOM 1255 C C . LEU A 1 160 ? 20.762 8.414 -27.968 1.00 84.19 160 LEU A C 1
ATOM 1257 O O . LEU A 1 160 ? 20.103 9.316 -28.474 1.00 84.19 160 LEU A O 1
ATOM 1261 N N . LYS A 1 161 ? 22.099 8.379 -28.099 1.00 86.75 161 LYS A N 1
ATOM 1262 C CA . LYS A 1 161 ? 22.855 9.406 -28.849 1.00 86.75 161 LYS A CA 1
ATOM 1263 C C . LYS A 1 161 ? 22.507 9.442 -30.335 1.00 86.75 161 LYS A C 1
ATOM 1265 O O . LYS A 1 161 ? 22.727 10.460 -30.983 1.00 86.75 161 LYS A O 1
ATOM 1270 N N . THR A 1 162 ? 21.958 8.353 -30.868 1.00 83.25 162 THR A N 1
ATOM 1271 C CA . THR A 1 162 ? 21.586 8.257 -32.285 1.00 83.25 162 THR A CA 1
ATOM 1272 C C . THR A 1 162 ? 20.273 8.976 -32.610 1.00 83.25 162 THR A C 1
ATOM 1274 O O . THR A 1 162 ? 19.996 9.244 -33.777 1.00 83.25 162 THR A O 1
ATOM 1277 N N . VAL A 1 163 ? 19.452 9.311 -31.608 1.00 82.56 163 VAL A N 1
ATOM 1278 C CA . VAL A 1 163 ? 18.235 10.122 -31.788 1.00 82.56 163 VAL A CA 1
ATOM 1279 C C . VAL A 1 163 ? 18.667 11.561 -32.051 1.00 82.56 163 VAL A C 1
ATOM 1281 O O . VAL A 1 163 ? 19.484 12.084 -31.312 1.00 82.56 163 VAL A O 1
ATOM 1284 N N . ARG A 1 164 ? 18.192 12.233 -33.102 1.00 77.75 164 ARG A N 1
ATOM 1285 C CA . ARG A 1 164 ? 18.749 13.550 -33.481 1.00 77.75 164 ARG A CA 1
ATOM 1286 C C . ARG A 1 164 ? 18.448 14.645 -32.457 1.00 77.75 164 ARG A C 1
ATOM 1288 O O . ARG A 1 164 ? 19.343 15.395 -32.087 1.00 77.75 164 ARG A O 1
ATOM 1295 N N . GLU A 1 165 ? 17.219 14.697 -31.957 1.00 82.94 165 GLU A N 1
ATOM 1296 C CA . GLU A 1 165 ? 16.764 15.774 -31.076 1.00 82.94 165 GLU A CA 1
ATOM 1297 C C . GLU A 1 165 ? 17.031 15.483 -29.597 1.00 82.94 165 GLU A C 1
ATOM 1299 O O . GLU A 1 165 ? 16.509 14.519 -29.037 1.00 82.94 165 GLU A O 1
ATOM 1304 N N . THR A 1 166 ? 17.781 16.365 -28.929 1.00 82.44 166 THR A N 1
ATOM 1305 C CA . THR A 1 166 ? 18.123 16.247 -27.500 1.00 82.44 166 THR A CA 1
ATOM 1306 C C . THR A 1 166 ? 16.893 16.102 -26.603 1.00 82.44 166 THR A C 1
ATOM 1308 O O . THR A 1 166 ? 16.872 15.239 -25.730 1.00 82.44 166 THR A O 1
ATOM 1311 N N . LYS A 1 167 ? 15.828 16.872 -26.864 1.00 80.56 167 LYS A N 1
ATOM 1312 C CA . LYS A 1 167 ? 14.576 16.789 -26.093 1.00 80.56 167 LYS A CA 1
ATOM 1313 C C . LYS A 1 167 ? 13.908 15.418 -26.226 1.00 80.56 167 LYS A C 1
ATOM 1315 O O . LYS A 1 167 ? 13.415 14.875 -25.242 1.00 80.56 167 LYS A O 1
ATOM 1320 N N . ILE A 1 168 ? 13.934 14.830 -27.425 1.00 83.38 168 ILE A N 1
ATOM 1321 C CA . ILE A 1 168 ? 13.405 13.480 -27.657 1.00 83.38 168 ILE A CA 1
ATOM 1322 C C . ILE A 1 168 ? 14.273 12.447 -26.931 1.00 83.38 168 ILE A C 1
ATOM 1324 O O . ILE A 1 168 ? 13.728 11.533 -26.319 1.00 83.38 168 ILE A O 1
ATOM 1328 N N . ARG A 1 169 ? 15.604 12.608 -26.910 1.00 86.19 169 ARG A N 1
ATOM 1329 C CA . ARG A 1 169 ? 16.501 11.704 -26.164 1.00 86.19 169 ARG A CA 1
ATOM 1330 C C . ARG A 1 169 ? 16.148 11.625 -24.682 1.00 86.19 169 ARG A C 1
ATOM 1332 O O . ARG A 1 169 ? 16.008 10.532 -24.136 1.00 86.19 169 ARG A O 1
ATOM 1339 N N . GLU A 1 170 ? 16.010 12.781 -24.040 1.00 85.25 170 GLU A N 1
ATOM 1340 C CA . GLU A 1 170 ? 15.665 12.882 -22.620 1.00 85.25 170 GLU A CA 1
ATOM 1341 C C . GLU A 1 170 ? 14.273 12.314 -22.346 1.00 85.25 170 GLU A C 1
ATOM 1343 O O . GLU A 1 170 ? 14.075 11.590 -21.372 1.00 85.25 170 GLU A O 1
ATOM 1348 N N . HIS A 1 171 ? 13.323 12.575 -23.244 1.00 85.50 171 HIS A N 1
ATOM 1349 C CA . HIS A 1 171 ? 11.963 12.065 -23.141 1.00 85.50 171 HIS A CA 1
ATOM 1350 C C . HIS A 1 171 ? 11.890 10.533 -23.277 1.00 85.50 171 HIS A C 1
ATOM 1352 O O . HIS A 1 171 ? 11.195 9.867 -22.509 1.00 85.50 171 HIS A O 1
ATOM 1358 N N . VAL A 1 172 ? 12.656 9.947 -24.199 1.00 86.94 172 VAL A N 1
ATOM 1359 C CA . VAL A 1 172 ? 12.775 8.488 -24.346 1.00 86.94 172 VAL A CA 1
ATOM 1360 C C . VAL A 1 172 ? 13.447 7.872 -23.120 1.00 86.94 172 VAL A C 1
ATOM 1362 O O . VAL A 1 172 ? 12.955 6.875 -22.590 1.00 86.94 172 VAL A O 1
ATOM 1365 N N . LEU A 1 173 ? 14.523 8.483 -22.611 1.00 90.19 173 LEU A N 1
ATOM 1366 C CA . LEU A 1 173 ? 15.167 8.037 -21.374 1.00 90.19 173 LEU A CA 1
ATOM 1367 C C . LEU A 1 173 ? 14.190 8.081 -20.189 1.00 90.19 173 LEU A C 1
ATOM 1369 O O . LEU A 1 173 ? 14.138 7.133 -19.409 1.00 90.19 173 LEU A O 1
ATOM 1373 N N . ALA A 1 174 ? 13.374 9.132 -20.083 1.00 88.75 174 ALA A N 1
ATOM 1374 C CA . ALA A 1 174 ? 12.344 9.259 -19.055 1.00 88.75 174 ALA A CA 1
ATOM 1375 C C . ALA A 1 174 ? 11.330 8.106 -19.113 1.00 88.75 174 ALA A C 1
ATOM 1377 O O . ALA A 1 174 ? 11.009 7.513 -18.081 1.00 88.75 174 ALA A O 1
ATOM 1378 N N . LYS A 1 175 ? 10.871 7.742 -20.318 1.00 88.69 175 LYS A N 1
ATOM 1379 C CA . LYS A 1 175 ? 9.962 6.606 -20.543 1.00 88.69 175 LYS A CA 1
ATOM 1380 C C . LYS A 1 175 ? 10.594 5.278 -20.128 1.00 88.69 175 LYS A C 1
ATOM 1382 O O . LYS A 1 175 ? 9.980 4.515 -19.385 1.00 88.69 175 LYS A O 1
ATOM 1387 N N . VAL A 1 176 ? 11.849 5.039 -20.518 1.00 90.19 176 VAL A N 1
ATOM 1388 C CA . VAL A 1 176 ? 12.615 3.846 -20.114 1.00 90.19 176 VAL A CA 1
ATOM 1389 C C . VAL A 1 176 ? 12.770 3.778 -18.591 1.00 90.19 176 VAL A C 1
ATOM 1391 O O . VAL A 1 176 ? 12.496 2.741 -17.990 1.00 90.19 176 VAL A O 1
ATOM 1394 N N . VAL A 1 177 ? 13.157 4.879 -17.939 1.00 91.19 177 VAL A N 1
ATOM 1395 C CA . VAL A 1 177 ? 13.325 4.944 -16.476 1.00 91.19 177 VAL A CA 1
ATOM 1396 C C . VAL A 1 177 ? 11.999 4.704 -15.754 1.00 91.19 177 VAL A C 1
ATOM 1398 O O . VAL A 1 177 ? 11.955 3.932 -14.793 1.00 91.19 177 VAL A O 1
ATOM 1401 N N . LYS A 1 178 ? 10.900 5.303 -16.229 1.00 87.44 178 LYS A N 1
ATOM 1402 C CA . LYS A 1 178 ? 9.564 5.076 -15.666 1.00 87.44 178 LYS A CA 1
ATOM 1403 C C . LYS A 1 178 ? 9.139 3.614 -15.806 1.00 87.44 178 LYS A C 1
ATOM 1405 O O . LYS A 1 178 ? 8.653 3.029 -14.836 1.00 87.44 178 LYS A O 1
ATOM 1410 N N . TRP A 1 179 ? 9.364 3.008 -16.969 1.00 88.31 179 TRP A N 1
ATOM 1411 C CA . TRP A 1 179 ? 9.096 1.589 -17.182 1.00 88.31 179 TRP A CA 1
ATOM 1412 C C . TRP A 1 179 ? 9.905 0.718 -16.208 1.00 88.31 179 TRP A C 1
ATOM 1414 O O . TRP A 1 179 ? 9.316 -0.095 -15.495 1.00 88.31 179 TRP A O 1
ATOM 1424 N N . ILE A 1 180 ? 11.219 0.955 -16.061 1.00 89.31 180 ILE A N 1
ATOM 1425 C CA . ILE A 1 180 ? 12.082 0.251 -15.086 1.00 89.31 180 ILE A CA 1
ATOM 1426 C C . ILE A 1 180 ? 11.546 0.399 -13.656 1.00 89.31 180 ILE A C 1
ATOM 1428 O O . ILE A 1 180 ? 11.549 -0.561 -12.878 1.00 89.31 180 ILE A O 1
ATOM 1432 N N . TRP A 1 181 ? 11.061 1.584 -13.289 1.00 88.12 181 TRP A N 1
ATOM 1433 C CA . TRP A 1 181 ? 10.449 1.803 -11.983 1.00 88.12 181 TRP A CA 1
ATOM 1434 C C . TRP A 1 181 ? 9.180 0.965 -11.783 1.00 88.12 181 TRP A C 1
ATOM 1436 O O . TRP A 1 181 ? 8.998 0.351 -10.729 1.00 88.12 181 TRP A O 1
ATOM 1446 N N . ILE A 1 182 ? 8.323 0.859 -12.802 1.00 84.12 182 ILE A N 1
ATOM 1447 C CA . ILE A 1 182 ? 7.144 -0.017 -12.769 1.00 84.12 182 ILE A CA 1
ATOM 1448 C C . ILE A 1 182 ? 7.564 -1.484 -12.595 1.00 84.12 182 ILE A C 1
ATOM 1450 O O . ILE A 1 182 ? 6.973 -2.185 -11.767 1.00 84.12 182 ILE A O 1
ATOM 1454 N N . VAL A 1 183 ? 8.608 -1.942 -13.300 1.00 82.62 183 VAL A N 1
ATOM 1455 C CA . VAL A 1 183 ? 9.190 -3.286 -13.104 1.00 82.62 183 VAL A CA 1
ATOM 1456 C C . VAL A 1 183 ? 9.646 -3.478 -11.662 1.00 82.62 183 VAL A C 1
ATOM 1458 O O . VAL A 1 183 ? 9.305 -4.473 -11.026 1.00 82.62 183 VAL A O 1
ATOM 1461 N N . THR A 1 184 ? 10.382 -2.506 -11.128 1.00 86.38 184 THR A N 1
ATOM 1462 C CA . THR A 1 184 ? 10.924 -2.527 -9.766 1.00 86.38 184 THR A CA 1
ATOM 1463 C C . THR A 1 184 ? 9.813 -2.655 -8.727 1.00 86.38 184 THR A C 1
ATOM 1465 O O . THR A 1 184 ? 9.882 -3.535 -7.868 1.00 86.38 184 THR A O 1
ATOM 1468 N N . LYS A 1 185 ? 8.743 -1.855 -8.833 1.00 84.38 185 LYS A N 1
ATOM 1469 C CA . LYS A 1 185 ? 7.583 -1.959 -7.930 1.00 84.38 185 LYS A CA 1
ATOM 1470 C C . LYS A 1 185 ? 6.952 -3.349 -7.976 1.00 84.38 185 LYS A C 1
ATOM 1472 O O . LYS A 1 185 ? 6.660 -3.932 -6.935 1.00 84.38 185 LYS A O 1
ATOM 1477 N N . ARG A 1 186 ? 6.778 -3.910 -9.177 1.00 80.69 186 ARG A N 1
ATOM 1478 C CA . ARG A 1 186 ? 6.216 -5.261 -9.366 1.00 80.69 186 ARG A CA 1
ATOM 1479 C C . ARG A 1 186 ? 7.123 -6.346 -8.794 1.00 80.69 186 ARG A C 1
ATOM 1481 O O . ARG A 1 186 ? 6.634 -7.333 -8.251 1.00 80.69 186 ARG A O 1
ATOM 1488 N N . LEU A 1 187 ? 8.434 -6.178 -8.908 1.00 82.25 187 LEU A N 1
ATOM 1489 C CA . LEU A 1 187 ? 9.417 -7.073 -8.315 1.00 82.25 187 LEU A CA 1
ATOM 1490 C C . LEU A 1 187 ? 9.325 -7.050 -6.782 1.00 82.25 187 LEU A C 1
ATOM 1492 O O . LEU A 1 187 ? 9.170 -8.109 -6.175 1.00 82.25 187 LEU A O 1
ATOM 1496 N N . VAL A 1 188 ? 9.323 -5.867 -6.164 1.00 85.00 188 VAL A N 1
ATOM 1497 C CA . VAL A 1 188 ? 9.137 -5.725 -4.709 1.00 85.00 188 VAL A CA 1
ATOM 1498 C C . VAL A 1 188 ? 7.821 -6.375 -4.274 1.00 85.00 188 VAL A C 1
ATOM 1500 O O . VAL A 1 188 ? 7.838 -7.257 -3.420 1.00 85.00 188 VAL A O 1
ATOM 1503 N N . ALA A 1 189 ? 6.707 -6.044 -4.933 1.00 81.88 189 ALA A N 1
ATOM 1504 C CA . ALA A 1 189 ? 5.386 -6.608 -4.639 1.00 81.88 189 ALA A CA 1
ATOM 1505 C C . ALA A 1 189 ? 5.278 -8.121 -4.897 1.00 81.88 189 ALA A C 1
ATOM 1507 O O . ALA A 1 189 ? 4.339 -8.764 -4.432 1.00 81.88 189 ALA A O 1
ATOM 1508 N N . SER A 1 190 ? 6.193 -8.720 -5.666 1.00 77.69 190 SER A N 1
ATOM 1509 C CA . SER A 1 190 ? 6.217 -10.171 -5.885 1.00 77.69 190 SER A CA 1
ATOM 1510 C C . SER A 1 190 ? 6.847 -10.926 -4.717 1.00 77.69 190 SER A C 1
ATOM 1512 O O . SER A 1 190 ? 6.381 -12.016 -4.397 1.00 77.69 190 SER A O 1
ATOM 1514 N N . LEU A 1 191 ? 7.835 -10.317 -4.058 1.00 79.00 191 LEU A N 1
ATOM 1515 C CA . LEU A 1 191 ? 8.619 -10.911 -2.974 1.00 79.00 191 LEU A CA 1
ATOM 1516 C C . LEU A 1 191 ? 8.078 -10.541 -1.591 1.00 79.00 191 LEU A C 1
ATOM 1518 O O . LEU A 1 191 ? 8.104 -11.357 -0.667 1.00 79.00 191 LEU A O 1
ATOM 1522 N N . PHE A 1 192 ? 7.567 -9.318 -1.460 1.00 83.44 192 PHE A N 1
ATOM 1523 C CA . PHE A 1 192 ? 7.163 -8.734 -0.193 1.00 83.44 192 PHE A CA 1
ATOM 1524 C C . PHE A 1 192 ? 5.689 -8.337 -0.208 1.00 83.44 192 PHE A C 1
ATOM 1526 O O . PHE A 1 192 ? 5.155 -7.871 -1.214 1.00 83.44 192 PHE A O 1
ATOM 1533 N N . TYR A 1 193 ? 5.045 -8.505 0.937 1.00 86.31 193 TYR A N 1
ATOM 1534 C CA . TYR A 1 193 ? 3.861 -7.762 1.318 1.00 86.31 193 TYR A CA 1
ATOM 1535 C C . TYR A 1 193 ? 4.311 -6.432 1.931 1.00 86.31 193 TYR A C 1
ATOM 1537 O O . TYR A 1 193 ? 5.089 -6.419 2.890 1.00 86.31 193 TYR A O 1
ATOM 1545 N N . VAL A 1 194 ? 3.864 -5.318 1.351 1.00 87.00 194 VAL A N 1
ATOM 1546 C CA . VAL A 1 194 ? 4.261 -3.967 1.765 1.00 87.00 194 VAL A CA 1
ATOM 1547 C C . VAL A 1 194 ? 3.098 -3.312 2.494 1.00 87.00 194 VAL A C 1
ATOM 1549 O O . VAL A 1 194 ? 1.995 -3.225 1.959 1.00 87.00 194 VAL A O 1
ATOM 1552 N N . THR A 1 195 ? 3.330 -2.862 3.722 1.00 85.25 195 THR A N 1
ATOM 1553 C CA . THR A 1 195 ? 2.295 -2.237 4.555 1.00 85.25 195 THR A CA 1
ATOM 1554 C C . THR A 1 195 ? 2.910 -1.256 5.543 1.00 85.25 195 THR A C 1
ATOM 1556 O O . THR A 1 195 ? 4.083 -1.350 5.877 1.00 85.25 195 THR A O 1
ATOM 1559 N N . GLU A 1 196 ? 2.121 -0.321 6.042 1.00 85.69 196 GLU A N 1
ATOM 1560 C CA . GLU A 1 196 ? 2.414 0.469 7.234 1.00 85.69 196 GLU A CA 1
ATOM 1561 C C . GLU A 1 196 ? 2.191 -0.360 8.503 1.00 85.69 196 GLU A C 1
ATOM 1563 O O . GLU A 1 196 ? 1.394 -1.299 8.496 1.00 85.69 196 GLU A O 1
ATOM 1568 N N . GLY A 1 197 ? 2.871 0.002 9.591 1.00 77.12 197 GLY A N 1
ATOM 1569 C CA . GLY A 1 197 ? 2.607 -0.521 10.934 1.00 77.12 197 GLY A CA 1
ATOM 1570 C C . GLY A 1 197 ? 1.806 0.462 11.787 1.00 77.12 197 GLY A C 1
ATOM 1571 O O . GLY A 1 197 ? 1.877 1.679 11.593 1.00 77.12 197 GLY A O 1
ATOM 1572 N N . GLN A 1 198 ? 1.072 -0.048 12.776 1.00 70.06 198 GLN A N 1
ATOM 1573 C CA . GLN A 1 198 ? 0.403 0.795 13.763 1.00 70.06 198 GLN A CA 1
ATOM 1574 C C . GLN A 1 198 ? 1.443 1.597 14.562 1.00 70.06 198 GLN A C 1
ATOM 1576 O O . GLN A 1 198 ? 2.360 1.028 15.149 1.00 70.06 198 GLN A O 1
ATOM 1581 N N . GLY A 1 199 ? 1.293 2.924 14.592 1.00 67.94 199 GLY A N 1
ATOM 1582 C CA . GLY A 1 199 ? 2.244 3.828 15.252 1.00 67.94 199 GLY A CA 1
ATOM 1583 C C . GLY A 1 199 ? 3.515 4.115 14.442 1.00 67.94 199 GLY A C 1
ATOM 1584 O O . GLY A 1 199 ? 4.351 4.892 14.884 1.00 67.94 199 GLY A O 1
ATOM 1585 N N . CYS A 1 200 ? 3.662 3.546 13.240 1.00 67.00 200 CYS A N 1
ATOM 1586 C CA . CYS A 1 200 ? 4.786 3.830 12.341 1.00 67.00 200 CYS A CA 1
ATOM 1587 C C . CYS A 1 200 ? 4.492 4.969 11.342 1.00 67.00 200 CYS A C 1
ATOM 1589 O O . CYS A 1 200 ? 5.236 5.135 10.375 1.00 67.00 200 CYS A O 1
ATOM 1591 N N . HIS A 1 201 ? 3.422 5.745 11.560 1.00 74.00 201 HIS A N 1
ATOM 1592 C CA . HIS A 1 201 ? 2.937 6.796 10.655 1.00 74.00 201 HIS A CA 1
ATOM 1593 C C . HIS A 1 201 ? 2.907 6.326 9.188 1.00 74.00 201 HIS A C 1
ATOM 1595 O O . HIS A 1 201 ? 2.207 5.372 8.855 1.00 74.00 201 HIS A O 1
ATOM 1601 N N . HIS A 1 202 ? 3.670 6.985 8.313 1.00 81.00 202 HIS A N 1
ATOM 1602 C CA . HIS A 1 202 ? 3.745 6.683 6.888 1.00 81.00 202 HIS A CA 1
ATOM 1603 C C . HIS A 1 202 ? 4.879 5.718 6.527 1.00 81.00 202 HIS A C 1
ATOM 1605 O O . HIS A 1 202 ? 5.003 5.370 5.362 1.00 81.00 202 HIS A O 1
ATOM 1611 N N . LYS A 1 203 ? 5.693 5.240 7.476 1.00 84.62 203 LYS A N 1
ATOM 1612 C CA . LYS A 1 203 ? 6.819 4.346 7.168 1.00 84.62 203 LYS A CA 1
ATOM 1613 C C . LYS A 1 203 ? 6.333 3.005 6.612 1.00 84.62 203 LYS A C 1
ATOM 1615 O O . LYS A 1 203 ? 5.510 2.329 7.233 1.00 84.62 203 LYS A O 1
ATOM 1620 N N . LEU A 1 204 ? 6.908 2.594 5.483 1.00 86.31 204 LEU A N 1
ATOM 1621 C CA . LEU A 1 204 ? 6.648 1.290 4.882 1.00 86.31 204 LEU A CA 1
ATOM 1622 C C . LEU A 1 204 ? 7.462 0.180 5.557 1.00 86.31 204 LEU A C 1
ATOM 1624 O O . LEU A 1 204 ? 8.651 0.323 5.854 1.00 86.31 204 LEU A O 1
ATOM 1628 N N . LEU A 1 205 ? 6.800 -0.951 5.767 1.00 86.12 205 LEU A N 1
ATOM 1629 C CA . LEU A 1 205 ? 7.351 -2.207 6.250 1.00 86.12 205 LEU A CA 1
ATOM 1630 C C . LEU A 1 205 ? 7.237 -3.251 5.141 1.00 86.12 205 LEU A C 1
ATOM 1632 O O . LEU A 1 205 ? 6.207 -3.361 4.475 1.00 86.12 205 LEU A O 1
ATOM 1636 N N . TYR A 1 206 ? 8.293 -4.041 4.972 1.00 87.56 206 TYR A N 1
ATOM 1637 C CA . TYR A 1 206 ? 8.397 -5.033 3.908 1.00 87.56 206 TYR A CA 1
ATOM 1638 C C . TYR A 1 206 ? 8.470 -6.428 4.521 1.00 87.56 206 TYR A C 1
ATOM 1640 O O . TYR A 1 206 ? 9.508 -6.834 5.044 1.00 87.56 206 TYR A O 1
ATOM 1648 N N . PHE A 1 207 ? 7.372 -7.173 4.469 1.00 85.00 207 PHE A N 1
ATOM 1649 C CA . PHE A 1 207 ? 7.307 -8.538 4.983 1.00 85.00 207 PHE A CA 1
ATOM 1650 C C . PHE A 1 207 ? 7.492 -9.525 3.838 1.00 85.00 207 PHE A C 1
ATOM 1652 O O . PHE A 1 207 ? 6.742 -9.449 2.869 1.00 85.00 207 PHE A O 1
ATOM 1659 N N . PRO A 1 208 ? 8.440 -10.471 3.902 1.00 85.81 208 PRO A N 1
ATOM 1660 C CA . PRO A 1 208 ? 8.483 -11.550 2.923 1.00 85.81 208 PRO A CA 1
ATOM 1661 C C . PRO A 1 208 ? 7.134 -12.271 2.862 1.00 85.81 208 PRO A C 1
ATOM 1663 O O . PRO A 1 208 ? 6.559 -12.582 3.905 1.00 85.81 208 PRO A O 1
ATOM 16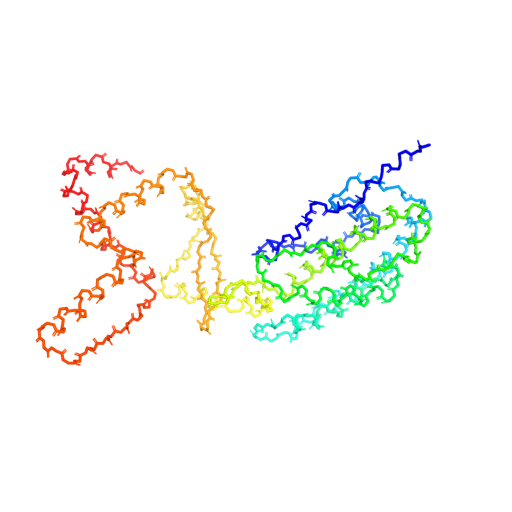66 N N . LYS A 1 209 ? 6.613 -12.545 1.660 1.00 83.44 209 LYS A N 1
ATOM 1667 C CA . LYS A 1 209 ? 5.233 -13.046 1.507 1.00 83.44 209 LYS A CA 1
ATOM 1668 C C . LYS A 1 209 ? 4.939 -14.318 2.290 1.00 83.44 209 LYS A C 1
ATOM 1670 O O . LYS A 1 209 ? 3.881 -14.409 2.895 1.00 83.44 209 LYS A O 1
ATOM 1675 N N . LYS A 1 210 ? 5.871 -15.276 2.308 1.00 81.38 210 LYS A N 1
ATOM 1676 C CA . LYS A 1 210 ? 5.710 -16.528 3.063 1.00 81.38 210 LYS A CA 1
ATOM 1677 C C . LYS A 1 210 ? 5.565 -16.263 4.564 1.00 81.38 210 LYS A C 1
ATOM 1679 O O . LYS A 1 210 ? 4.703 -16.847 5.210 1.00 81.38 210 LYS A O 1
ATOM 1684 N N . SER A 1 211 ? 6.383 -15.355 5.096 1.00 84.56 211 SER A N 1
ATOM 1685 C CA . SER A 1 211 ? 6.288 -14.931 6.493 1.00 84.56 211 SER A CA 1
ATOM 1686 C C . SER A 1 211 ? 4.962 -14.220 6.769 1.00 84.56 211 SER A C 1
ATOM 1688 O O . SER A 1 211 ? 4.276 -14.553 7.732 1.00 84.56 211 SER A O 1
ATOM 1690 N N . TRP A 1 212 ? 4.580 -13.273 5.907 1.00 87.38 212 TRP A N 1
ATOM 1691 C CA . TRP A 1 212 ? 3.319 -12.553 6.053 1.00 87.38 212 TRP A CA 1
ATOM 1692 C C . TRP A 1 212 ? 2.126 -13.508 6.063 1.00 87.38 212 TRP A C 1
ATOM 1694 O O . TRP A 1 212 ? 1.325 -13.437 6.985 1.00 87.38 212 TRP A O 1
ATOM 1704 N N . GLN A 1 213 ? 2.074 -14.436 5.103 1.00 86.25 213 GLN A N 1
ATOM 1705 C CA . GLN A 1 213 ? 1.024 -15.446 4.998 1.00 86.25 213 GLN A CA 1
ATOM 1706 C C . GLN A 1 213 ? 0.922 -16.276 6.278 1.00 86.25 213 GLN A C 1
ATOM 1708 O O . GLN A 1 213 ? -0.145 -16.342 6.870 1.00 86.25 213 GLN A O 1
ATOM 1713 N N . SER A 1 214 ? 2.042 -16.819 6.763 1.00 86.25 214 SER A N 1
ATOM 1714 C CA . SER A 1 214 ? 2.060 -17.602 8.002 1.00 86.25 214 SER A CA 1
ATOM 1715 C C . SER A 1 214 ? 1.528 -16.805 9.199 1.00 86.25 214 SER A C 1
ATOM 1717 O O . SER A 1 214 ? 0.712 -17.320 9.957 1.00 86.25 214 SER A O 1
ATOM 1719 N N . ARG A 1 215 ? 1.923 -15.532 9.347 1.00 87.81 215 ARG A N 1
ATOM 1720 C CA . ARG A 1 215 ? 1.415 -14.664 10.422 1.00 87.81 215 ARG A CA 1
ATOM 1721 C C . ARG A 1 215 ? -0.082 -14.391 10.278 1.00 87.81 215 ARG A C 1
ATOM 1723 O O . ARG A 1 215 ? -0.795 -14.392 11.279 1.00 87.81 215 ARG A O 1
ATOM 1730 N N . THR A 1 216 ? -0.556 -14.131 9.059 1.00 90.38 216 THR A N 1
ATOM 1731 C CA . THR A 1 216 ? -1.978 -13.868 8.811 1.00 90.38 216 THR A CA 1
ATOM 1732 C C . THR A 1 216 ? -2.831 -15.115 8.969 1.00 90.38 216 THR A C 1
ATOM 1734 O O . THR A 1 216 ? -3.939 -14.987 9.467 1.00 90.38 216 THR A O 1
ATOM 1737 N N . ASP A 1 217 ? -2.320 -16.298 8.625 1.00 89.06 217 ASP A N 1
ATOM 1738 C CA . ASP A 1 217 ? -3.018 -17.572 8.818 1.00 89.06 217 ASP A CA 1
ATOM 1739 C C . ASP A 1 217 ? -3.190 -17.862 10.307 1.00 89.06 217 ASP A C 1
ATOM 1741 O O . ASP A 1 217 ? -4.298 -18.138 10.756 1.00 89.06 217 ASP A O 1
ATOM 1745 N N . SER A 1 218 ? -2.126 -17.709 11.104 1.00 90.19 218 SER A N 1
ATOM 1746 C CA . SER A 1 218 ? -2.220 -17.857 12.559 1.00 90.19 218 SER A CA 1
ATOM 1747 C C . SER A 1 218 ? -3.203 -16.859 13.177 1.00 90.19 218 SER A C 1
ATOM 1749 O O . SER A 1 218 ? -4.017 -17.243 14.012 1.00 90.19 218 SER A O 1
ATOM 1751 N N . ALA A 1 219 ? -3.164 -15.589 12.757 1.00 90.69 219 ALA A N 1
ATOM 1752 C CA . ALA A 1 219 ? -4.091 -14.572 13.255 1.00 90.69 219 ALA A CA 1
ATOM 1753 C C . ALA A 1 219 ? -5.540 -14.828 12.811 1.00 90.69 219 ALA A C 1
ATOM 1755 O O . ALA A 1 219 ? -6.464 -14.627 13.593 1.00 90.69 219 ALA A O 1
ATOM 1756 N N . PHE A 1 220 ? -5.747 -15.280 11.574 1.00 90.25 220 PHE A N 1
ATOM 1757 C CA . PHE A 1 220 ? -7.064 -15.630 11.052 1.00 90.25 220 PHE A CA 1
ATOM 1758 C C . PHE A 1 220 ? -7.650 -16.829 11.797 1.00 90.25 220 PHE A C 1
ATOM 1760 O O . PHE A 1 220 ? -8.775 -16.751 12.281 1.00 90.25 220 PHE A O 1
ATOM 1767 N N . ASN A 1 221 ? -6.863 -17.895 11.962 1.00 92.31 221 ASN A N 1
ATOM 1768 C CA . ASN A 1 221 ? -7.270 -19.081 12.708 1.00 92.31 221 ASN A CA 1
ATOM 1769 C C . ASN A 1 221 ? -7.623 -18.731 14.151 1.00 92.31 221 ASN A C 1
ATOM 1771 O O . ASN A 1 221 ? -8.650 -19.189 14.633 1.00 92.31 221 ASN A O 1
ATOM 1775 N N . TYR A 1 222 ? -6.837 -17.866 14.805 1.00 92.25 222 TYR A N 1
ATOM 1776 C CA . TYR A 1 222 ? -7.168 -17.370 16.139 1.00 92.25 222 TYR A CA 1
ATOM 1777 C C . TYR A 1 222 ? -8.562 -16.730 16.174 1.00 92.25 222 TYR A C 1
ATOM 1779 O O . TYR A 1 222 ? -9.378 -17.142 16.992 1.00 92.25 222 TYR A O 1
ATOM 1787 N N . LEU A 1 223 ? -8.863 -15.801 15.253 1.00 90.88 223 LEU A N 1
ATOM 1788 C CA . LEU A 1 223 ? -10.177 -15.145 15.191 1.00 90.88 223 LEU A CA 1
ATOM 1789 C C . LEU A 1 223 ? -11.329 -16.127 14.945 1.00 90.88 223 LEU A C 1
ATOM 1791 O O . LEU A 1 223 ? -12.431 -15.903 15.439 1.00 90.88 223 LEU A O 1
ATOM 1795 N N . VAL A 1 224 ? -11.094 -17.192 14.178 1.00 92.88 224 VAL A N 1
ATOM 1796 C CA . VAL A 1 224 ? -12.095 -18.246 13.971 1.00 92.88 224 VAL A CA 1
ATOM 1797 C C . VAL A 1 224 ? -12.297 -19.046 15.255 1.00 92.88 224 VAL A C 1
ATOM 1799 O O . VAL A 1 224 ? -13.421 -19.199 15.721 1.00 92.88 224 VAL A O 1
ATOM 1802 N N . THR A 1 225 ? -11.212 -19.512 15.876 1.00 94.94 225 THR A N 1
ATOM 1803 C CA . THR A 1 225 ? -11.282 -20.323 17.102 1.00 94.94 225 THR A CA 1
ATOM 1804 C C . THR A 1 225 ? -11.820 -19.555 18.308 1.00 94.94 225 THR A C 1
ATOM 1806 O O . THR A 1 225 ? -12.449 -20.156 19.170 1.00 94.94 225 THR A O 1
ATOM 1809 N N . SER A 1 226 ? -11.619 -18.235 18.367 1.00 91.94 226 SER A N 1
ATOM 1810 C CA . SER A 1 226 ? -12.178 -17.375 19.414 1.00 91.94 226 SER A CA 1
ATOM 1811 C C . SER A 1 226 ? -13.655 -17.037 19.197 1.00 91.94 226 SER A C 1
ATOM 1813 O O . SER A 1 226 ? -14.231 -16.315 20.007 1.00 91.94 226 SER A O 1
ATOM 1815 N N . GLY A 1 227 ? -14.262 -17.488 18.094 1.00 90.06 227 GLY A N 1
ATOM 1816 C CA . GLY A 1 227 ? -15.639 -17.154 17.724 1.00 90.06 227 GLY A CA 1
ATOM 1817 C C . GLY A 1 227 ? -15.821 -15.724 17.206 1.00 90.06 227 GLY A C 1
ATOM 1818 O O . GLY A 1 227 ? -16.947 -15.287 16.997 1.00 90.06 227 GLY A O 1
ATOM 1819 N N . THR A 1 228 ? -14.735 -14.976 16.976 1.00 89.62 228 THR A N 1
ATOM 1820 C CA . THR A 1 228 ? -14.804 -13.616 16.414 1.00 89.62 228 THR A CA 1
ATOM 1821 C C . THR A 1 228 ? -15.167 -13.633 14.929 1.00 89.62 228 THR A C 1
ATOM 1823 O O . THR A 1 228 ? -15.828 -12.719 14.441 1.00 89.62 228 THR A O 1
ATOM 1826 N N . LEU A 1 229 ? -14.724 -14.658 14.197 1.00 90.81 229 LEU A N 1
ATOM 1827 C CA . LEU A 1 229 ? -15.107 -14.912 12.812 1.00 90.81 229 LEU A CA 1
ATOM 1828 C C . LEU A 1 229 ? -15.782 -16.273 12.700 1.00 90.81 229 LEU A C 1
ATOM 1830 O O . LEU A 1 229 ? -15.272 -17.270 13.199 1.00 90.81 229 LEU A O 1
ATOM 1834 N N . GLN A 1 230 ? -16.884 -16.317 11.960 1.00 91.38 230 GLN A N 1
ATOM 1835 C CA . GLN A 1 230 ? -17.577 -17.554 11.637 1.00 91.38 230 GLN A CA 1
ATOM 1836 C C . GLN A 1 230 ? -17.435 -17.844 10.137 1.00 91.38 230 GLN A C 1
ATOM 1838 O O . GLN A 1 230 ? -17.755 -16.975 9.320 1.00 91.38 230 GLN A O 1
ATOM 1843 N N . PRO A 1 231 ? -16.949 -19.036 9.748 1.00 89.38 231 PRO A N 1
ATOM 1844 C CA . PRO A 1 231 ? -16.988 -19.469 8.360 1.00 89.38 231 PRO A CA 1
ATOM 1845 C C . PRO A 1 231 ? -18.438 -19.570 7.881 1.00 89.38 231 PRO A C 1
ATOM 1847 O O . PRO A 1 231 ? -19.274 -20.170 8.552 1.00 89.38 231 PRO A O 1
ATOM 1850 N N . LEU A 1 232 ? -18.714 -18.996 6.715 1.00 90.69 232 LEU A N 1
ATOM 1851 C CA . LEU A 1 232 ? -19.997 -19.126 6.033 1.00 90.69 232 LEU A CA 1
ATOM 1852 C C . LEU A 1 232 ? -19.853 -20.138 4.901 1.00 90.69 232 LEU A C 1
ATOM 1854 O O . LEU A 1 232 ? -18.820 -20.166 4.222 1.00 90.69 232 LEU A O 1
ATOM 1858 N N . ASP A 1 233 ? -20.887 -20.946 4.678 1.00 93.88 233 ASP A N 1
ATOM 1859 C CA . ASP A 1 233 ? -20.969 -21.725 3.451 1.00 93.88 233 ASP A CA 1
ATOM 1860 C C . ASP A 1 233 ? -21.214 -20.808 2.242 1.00 93.88 233 ASP A C 1
ATOM 1862 O O . ASP A 1 233 ? -21.511 -19.616 2.363 1.00 93.88 233 ASP A O 1
ATOM 1866 N N . LYS A 1 234 ? -21.043 -21.366 1.043 1.00 93.00 234 LYS A N 1
ATOM 1867 C CA . LYS A 1 234 ? -21.131 -20.593 -0.195 1.00 93.00 234 LYS A CA 1
ATOM 1868 C C . LYS A 1 234 ? -22.529 -20.005 -0.421 1.00 93.00 234 LYS A C 1
ATOM 1870 O O . LYS A 1 234 ? -22.619 -18.876 -0.891 1.00 93.00 234 LYS A O 1
ATOM 1875 N N . VAL A 1 235 ? -23.586 -20.750 -0.102 1.00 94.44 235 VAL A N 1
ATOM 1876 C CA . VAL A 1 235 ? -24.972 -20.338 -0.360 1.00 94.44 235 VAL A CA 1
ATOM 1877 C C . VAL A 1 235 ? -25.339 -19.175 0.555 1.00 94.44 235 VAL A C 1
ATOM 1879 O O . VAL A 1 235 ? -25.838 -18.153 0.087 1.00 94.44 235 VAL A O 1
ATOM 1882 N N . GLU A 1 236 ? -25.012 -19.282 1.841 1.00 91.62 236 GLU A N 1
ATOM 1883 C CA . GLU A 1 236 ? -25.262 -18.219 2.810 1.00 91.62 236 GLU A CA 1
ATOM 1884 C C . GLU A 1 236 ? -24.394 -16.986 2.528 1.00 91.62 236 GLU A C 1
ATOM 1886 O O . GLU A 1 236 ? -24.871 -15.852 2.592 1.00 91.62 236 GLU A O 1
ATOM 1891 N N . ALA A 1 237 ? -23.135 -17.181 2.121 1.00 88.94 237 ALA A N 1
ATOM 1892 C CA . ALA A 1 237 ? -22.274 -16.079 1.703 1.00 88.94 237 ALA A CA 1
ATOM 1893 C C . ALA A 1 237 ? -22.833 -15.336 0.476 1.00 88.94 237 ALA A C 1
ATOM 1895 O O . ALA A 1 237 ? -22.794 -14.106 0.443 1.00 88.94 237 ALA A O 1
ATOM 1896 N N . GLU A 1 238 ? -23.364 -16.053 -0.519 1.00 90.06 238 GLU A N 1
ATOM 1897 C CA . GLU A 1 238 ? -23.994 -15.460 -1.706 1.00 90.06 238 GLU A CA 1
ATOM 1898 C C . GLU A 1 238 ? -25.288 -14.718 -1.348 1.00 90.06 238 GLU A C 1
ATOM 1900 O O . GLU A 1 238 ? -25.483 -13.582 -1.787 1.00 90.06 238 GLU A O 1
ATOM 1905 N N . ARG A 1 239 ? -26.125 -15.300 -0.480 1.00 91.56 239 ARG A N 1
ATOM 1906 C CA . ARG A 1 239 ? -27.339 -14.658 0.042 1.00 91.56 239 ARG A CA 1
ATOM 1907 C C . ARG A 1 239 ? -27.018 -13.356 0.776 1.00 91.56 239 ARG A C 1
ATOM 1909 O O . ARG A 1 239 ? -27.604 -12.315 0.483 1.00 91.56 239 ARG A O 1
ATOM 1916 N N . LEU A 1 240 ? -26.057 -13.381 1.698 1.00 87.44 240 LEU A N 1
ATOM 1917 C CA . LEU A 1 240 ? -25.645 -12.193 2.448 1.00 87.44 240 LEU A CA 1
ATOM 1918 C C . LEU A 1 240 ? -24.971 -11.152 1.554 1.00 87.44 240 LEU A C 1
ATOM 1920 O O . LEU A 1 240 ? -25.184 -9.958 1.757 1.00 87.44 240 LEU A O 1
ATOM 1924 N N . ALA A 1 241 ? -24.201 -11.576 0.549 1.00 85.00 241 ALA A N 1
ATOM 1925 C CA . ALA A 1 241 ? -23.589 -10.671 -0.420 1.00 85.00 241 ALA A CA 1
ATOM 1926 C C . ALA A 1 241 ? -24.623 -9.971 -1.321 1.00 85.00 241 ALA A C 1
ATOM 1928 O O . ALA A 1 241 ? -24.364 -8.858 -1.783 1.00 85.00 241 ALA A O 1
ATOM 1929 N N . ALA A 1 242 ? -25.785 -10.592 -1.559 1.00 86.50 242 ALA A N 1
ATOM 1930 C CA . ALA A 1 242 ? -26.903 -9.960 -2.259 1.00 86.50 242 ALA A CA 1
ATOM 1931 C C . ALA A 1 242 ? -27.586 -8.880 -1.401 1.00 86.50 242 ALA A C 1
ATOM 1933 O O . ALA A 1 242 ? -27.992 -7.846 -1.925 1.00 86.50 242 ALA A O 1
ATOM 1934 N N . LEU A 1 243 ? -27.663 -9.090 -0.082 1.00 83.81 243 LEU A N 1
ATOM 1935 C CA . LEU A 1 243 ? -28.267 -8.144 0.865 1.00 83.81 243 LEU A CA 1
ATOM 1936 C C . LEU A 1 243 ? -27.315 -7.011 1.267 1.00 83.81 243 LEU A C 1
ATOM 1938 O O . LEU A 1 243 ? -27.736 -5.889 1.548 1.00 83.81 243 LEU A O 1
ATOM 1942 N N . ARG A 1 244 ? -26.016 -7.303 1.359 1.00 78.12 244 ARG A N 1
ATOM 1943 C CA . ARG A 1 244 ? -25.010 -6.404 1.927 1.00 78.12 244 ARG A CA 1
ATOM 1944 C C . ARG A 1 244 ? -23.725 -6.452 1.124 1.00 78.12 244 ARG A C 1
ATOM 1946 O O . ARG A 1 244 ? -23.240 -7.505 0.728 1.00 78.12 244 ARG A O 1
ATOM 1953 N N . LYS A 1 245 ? -23.097 -5.287 0.954 1.00 77.19 245 LYS A N 1
ATOM 1954 C CA . LYS A 1 245 ? -21.794 -5.208 0.287 1.00 77.19 245 LYS A CA 1
ATOM 1955 C C . LYS A 1 245 ? -20.736 -5.921 1.143 1.00 77.19 245 LYS A C 1
ATOM 1957 O O . LYS A 1 245 ? -20.502 -5.487 2.274 1.00 77.19 245 LYS A O 1
ATOM 1962 N N . PRO A 1 246 ? -20.046 -6.949 0.616 1.00 78.88 246 PRO A N 1
ATOM 1963 C CA . PRO A 1 246 ? -18.966 -7.594 1.342 1.00 78.88 246 PRO A CA 1
ATOM 1964 C C . PRO A 1 246 ? -17.812 -6.611 1.538 1.00 78.88 246 PRO A C 1
ATOM 1966 O O . PRO A 1 246 ? -17.494 -5.796 0.663 1.00 78.88 246 PRO A O 1
ATOM 1969 N N . ALA A 1 247 ? -17.161 -6.707 2.690 1.00 81.38 247 ALA A N 1
ATOM 1970 C CA . ALA A 1 247 ? -16.003 -5.898 3.017 1.00 81.38 247 ALA A CA 1
ATOM 1971 C C . ALA A 1 247 ? -14.753 -6.775 3.132 1.00 81.38 247 ALA A C 1
ATOM 1973 O O . ALA A 1 247 ? -14.813 -7.923 3.565 1.00 81.38 247 ALA A O 1
ATOM 1974 N N . SER A 1 248 ? -13.604 -6.236 2.723 1.00 83.19 248 SER A N 1
ATOM 1975 C CA . SER A 1 248 ? -12.352 -6.994 2.744 1.00 83.19 248 SER A CA 1
ATOM 1976 C C . SER A 1 248 ? -11.653 -6.812 4.079 1.00 83.19 248 SER A C 1
ATOM 1978 O O . SER A 1 248 ? -11.362 -5.682 4.479 1.00 83.19 248 SER A O 1
ATOM 1980 N N . LEU A 1 249 ? -11.292 -7.920 4.719 1.00 85.81 249 LEU A N 1
ATOM 1981 C CA . LEU A 1 249 ? -10.376 -7.904 5.850 1.00 85.81 249 LEU A CA 1
ATOM 1982 C C . LEU A 1 249 ? -8.979 -7.479 5.384 1.00 85.81 249 LEU A C 1
ATOM 1984 O O . LEU A 1 249 ? -8.509 -7.870 4.312 1.00 85.81 249 LEU A O 1
ATOM 1988 N N . ARG A 1 250 ? -8.309 -6.670 6.197 1.00 87.31 250 ARG A N 1
ATOM 1989 C CA . ARG A 1 250 ? -6.934 -6.234 6.000 1.00 87.31 250 ARG A CA 1
ATOM 1990 C C . ARG A 1 250 ? -6.187 -6.305 7.324 1.00 87.31 250 ARG A C 1
ATOM 1992 O O . ARG A 1 250 ? -6.683 -5.859 8.351 1.00 87.31 250 ARG A O 1
ATOM 1999 N N . TRP A 1 251 ? -4.962 -6.811 7.285 1.00 87.38 251 TRP A N 1
ATOM 2000 C CA . TRP A 1 251 ? -4.115 -6.943 8.466 1.00 87.38 251 TRP A CA 1
ATOM 2001 C C . TRP A 1 251 ? -3.127 -5.785 8.583 1.00 87.38 251 TRP A C 1
ATOM 2003 O O . TRP A 1 251 ? -2.436 -5.454 7.616 1.00 87.38 251 TRP A O 1
ATOM 2013 N N . LEU A 1 252 ? -3.042 -5.197 9.777 1.00 87.38 252 LEU A N 1
ATOM 2014 C CA . LEU A 1 252 ? -2.062 -4.177 10.137 1.00 87.38 252 LEU A CA 1
ATOM 2015 C C . LEU A 1 252 ? -1.083 -4.718 11.189 1.00 87.38 252 LEU A C 1
ATOM 2017 O O . LEU A 1 252 ? -1.525 -5.170 12.245 1.00 87.38 252 LEU A O 1
ATOM 2021 N N . PRO A 1 253 ? 0.237 -4.650 10.957 1.00 87.69 253 PRO A N 1
ATOM 2022 C CA . PRO A 1 253 ? 1.233 -4.982 11.966 1.00 87.69 253 PRO A CA 1
ATOM 2023 C C . PRO A 1 253 ? 1.104 -4.110 13.216 1.00 87.69 253 PRO A C 1
ATOM 2025 O O . PRO A 1 253 ? 1.010 -2.883 13.125 1.00 87.69 253 PRO A O 1
ATOM 2028 N N . LYS A 1 254 ? 1.167 -4.747 14.385 1.00 84.31 254 LYS A N 1
ATOM 2029 C CA . LYS A 1 254 ? 1.352 -4.107 15.693 1.00 84.31 254 LYS A CA 1
ATOM 2030 C C . LYS A 1 254 ? 2.761 -4.397 16.218 1.00 84.31 254 LYS A C 1
ATOM 2032 O O . LYS A 1 254 ? 3.471 -5.230 15.660 1.00 84.31 254 LYS A O 1
ATOM 2037 N N . LYS A 1 255 ? 3.148 -3.744 17.326 1.00 74.75 255 LYS A N 1
ATOM 2038 C CA . LYS A 1 255 ? 4.348 -4.138 18.096 1.00 74.75 255 LYS A CA 1
ATOM 2039 C C . LYS A 1 255 ? 4.306 -5.630 18.445 1.00 74.75 255 LYS A C 1
ATOM 2041 O O . LYS A 1 255 ? 5.313 -6.313 18.330 1.00 74.75 255 LYS A O 1
ATOM 2046 N N . ILE A 1 256 ? 3.124 -6.111 18.829 1.00 78.69 256 ILE A N 1
ATOM 2047 C CA . ILE A 1 256 ? 2.840 -7.514 19.124 1.00 78.69 256 ILE A CA 1
ATOM 2048 C C . ILE A 1 256 ? 1.565 -7.894 18.362 1.00 78.69 256 ILE A C 1
ATOM 2050 O O . ILE A 1 256 ? 0.530 -7.243 18.516 1.00 78.69 256 ILE A O 1
ATOM 2054 N N . GLY A 1 257 ? 1.655 -8.922 17.515 1.00 84.19 257 GLY A N 1
ATOM 2055 C CA . GLY A 1 257 ? 0.529 -9.452 16.742 1.00 84.19 257 GLY A CA 1
ATOM 2056 C C . GLY A 1 257 ? 0.096 -8.605 15.537 1.00 84.19 257 GLY A C 1
ATOM 2057 O O . GLY A 1 257 ? 0.834 -7.760 15.021 1.00 84.19 257 GLY A O 1
ATOM 2058 N N . LEU A 1 258 ? -1.124 -8.870 15.069 1.00 89.25 258 LEU A N 1
ATOM 2059 C CA . LEU A 1 258 ? -1.763 -8.195 13.941 1.00 89.25 258 LEU A CA 1
ATOM 2060 C C . LEU A 1 258 ? -3.089 -7.580 14.391 1.00 89.25 258 LEU A C 1
ATOM 2062 O O . LEU A 1 258 ? -3.802 -8.142 15.217 1.00 89.25 258 LEU A O 1
ATOM 2066 N N . ARG A 1 259 ? -3.433 -6.418 13.837 1.00 87.62 259 ARG A N 1
ATOM 2067 C CA . ARG A 1 259 ? -4.757 -5.813 13.976 1.00 87.62 259 ARG A CA 1
ATOM 2068 C C . ARG A 1 259 ? -5.576 -6.103 12.717 1.00 87.62 259 ARG A C 1
ATOM 2070 O O . ARG A 1 259 ? -5.164 -5.652 11.643 1.00 87.62 259 ARG A O 1
ATOM 2077 N N . PRO A 1 260 ? -6.720 -6.794 12.828 1.00 90.06 260 PRO A N 1
ATOM 2078 C CA . PRO A 1 260 ? -7.685 -6.845 11.744 1.00 90.06 260 PRO A CA 1
ATOM 2079 C C . PRO A 1 260 ? -8.343 -5.470 11.589 1.00 90.06 260 PRO A C 1
ATOM 2081 O O . PRO A 1 260 ? -8.756 -4.849 12.566 1.00 90.06 260 PRO A O 1
ATOM 2084 N N . VAL A 1 261 ? -8.431 -4.979 10.359 1.00 88.06 261 VAL A N 1
ATOM 2085 C CA . VAL A 1 261 ? -9.262 -3.831 9.994 1.00 88.06 261 VAL A CA 1
ATOM 2086 C C . VAL A 1 261 ? -10.068 -4.181 8.760 1.00 88.06 261 VAL A C 1
ATOM 2088 O O . VAL A 1 261 ? -9.591 -4.878 7.866 1.00 88.06 261 VAL A O 1
ATOM 2091 N N . VAL A 1 262 ? -11.295 -3.686 8.691 1.00 86.62 262 VAL A N 1
ATOM 2092 C CA . VAL A 1 262 ? -12.165 -3.925 7.546 1.00 86.62 262 VAL A CA 1
ATOM 2093 C C . VAL A 1 262 ? -12.057 -2.740 6.593 1.00 86.62 262 VAL A C 1
ATOM 2095 O O . VAL A 1 262 ? -12.260 -1.589 6.976 1.00 86.62 262 VAL A O 1
ATOM 2098 N N . SER A 1 263 ? -11.712 -3.013 5.337 1.00 78.94 263 SER A N 1
ATOM 2099 C CA . SER A 1 263 ? -11.741 -2.007 4.282 1.00 78.94 263 SER A CA 1
ATOM 2100 C C . SER A 1 263 ? -13.137 -1.959 3.682 1.00 78.94 263 SER A C 1
ATOM 2102 O O . SER A 1 263 ? -13.484 -2.762 2.815 1.00 78.94 263 SER A O 1
ATOM 2104 N N . VAL A 1 264 ? -13.914 -0.969 4.103 1.00 71.75 264 VAL A N 1
ATOM 2105 C CA . VAL A 1 264 ? -15.180 -0.620 3.460 1.00 71.75 264 VAL A CA 1
ATOM 2106 C C . VAL A 1 264 ? -14.881 0.427 2.386 1.00 71.75 264 VAL A C 1
ATOM 2108 O O . VAL A 1 264 ? -14.112 1.364 2.623 1.00 71.75 264 VAL A O 1
ATOM 2111 N N . LYS A 1 265 ? -15.430 0.273 1.173 1.00 67.62 265 LYS A N 1
ATOM 2112 C CA . LYS A 1 265 ? -15.372 1.363 0.189 1.00 67.62 265 LYS A CA 1
ATOM 2113 C C . LYS A 1 265 ? -16.128 2.542 0.789 1.00 67.62 265 LYS A C 1
ATOM 2115 O O . LYS A 1 265 ? -17.296 2.416 1.132 1.00 67.62 265 LYS A O 1
ATOM 2120 N N . ASN A 1 266 ? -15.413 3.644 0.972 1.00 57.56 266 ASN A N 1
ATOM 2121 C CA . ASN A 1 266 ? -15.901 4.806 1.692 1.00 57.56 266 ASN A CA 1
ATOM 2122 C C . ASN A 1 266 ? -16.936 5.523 0.819 1.00 57.56 266 ASN A C 1
ATOM 2124 O O . ASN A 1 266 ? -16.584 6.392 0.024 1.00 57.56 266 ASN A O 1
ATOM 2128 N N . ASP A 1 267 ? -18.196 5.125 0.939 1.00 64.12 267 ASP A N 1
ATOM 2129 C CA . ASP A 1 267 ? -19.318 5.820 0.323 1.00 64.12 267 ASP A CA 1
ATOM 2130 C C . ASP A 1 267 ? -19.675 6.989 1.247 1.00 64.12 267 ASP A C 1
ATOM 2132 O O . ASP A 1 267 ? -20.632 6.952 2.013 1.00 64.12 267 ASP A O 1
ATOM 2136 N N . LYS A 1 268 ? -18.796 8.003 1.284 1.00 58.41 268 LYS A N 1
ATOM 2137 C CA . LYS A 1 268 ? -18.923 9.179 2.170 1.00 58.41 268 LYS A CA 1
ATOM 2138 C C . LYS A 1 268 ? -20.205 9.983 1.921 1.00 58.41 268 LYS A C 1
ATOM 2140 O O . LYS A 1 268 ? -20.500 10.892 2.686 1.00 58.41 268 LYS A O 1
ATOM 2145 N N . THR A 1 269 ? -20.905 9.659 0.844 1.00 60.50 269 THR A N 1
ATOM 2146 C CA . THR A 1 269 ? -22.178 10.206 0.384 1.00 60.50 269 THR A CA 1
ATOM 2147 C C . THR A 1 269 ? -23.366 9.313 0.734 1.00 60.50 269 THR A C 1
ATOM 2149 O O . THR A 1 269 ? -24.487 9.638 0.364 1.00 60.50 269 THR A O 1
ATOM 2152 N N . ASN A 1 270 ? -23.153 8.187 1.421 1.00 75.56 270 ASN A N 1
ATOM 2153 C CA . ASN A 1 270 ? -24.253 7.357 1.885 1.00 75.56 270 ASN A CA 1
ATOM 2154 C C . ASN A 1 270 ? -24.978 8.071 3.037 1.00 75.56 270 ASN A C 1
ATOM 2156 O O . ASN A 1 270 ? -24.453 8.180 4.151 1.00 75.56 270 ASN A O 1
ATOM 2160 N N . ASN A 1 271 ? -26.183 8.551 2.734 1.00 76.81 271 ASN A N 1
ATOM 2161 C CA . ASN A 1 271 ? -27.034 9.289 3.658 1.00 76.81 271 ASN A CA 1
ATOM 2162 C C . ASN A 1 271 ? -27.350 8.490 4.927 1.00 76.81 271 ASN A C 1
ATOM 2164 O O . ASN A 1 271 ? -27.364 9.079 6.001 1.00 76.81 271 ASN A O 1
ATOM 2168 N N . ASP A 1 272 ? -27.484 7.165 4.853 1.00 76.75 272 ASP A N 1
ATOM 2169 C CA . ASP A 1 272 ? -27.800 6.327 6.016 1.00 76.75 272 ASP A CA 1
ATOM 2170 C C . ASP A 1 272 ? -26.666 6.351 7.042 1.00 76.75 272 ASP A C 1
ATOM 2172 O O . ASP A 1 272 ? -26.894 6.505 8.240 1.00 76.75 272 ASP A O 1
ATOM 2176 N N . VAL A 1 273 ? -25.414 6.280 6.578 1.00 77.50 273 VAL A N 1
ATOM 2177 C CA . VAL A 1 273 ? -24.234 6.359 7.456 1.00 77.50 273 VAL A CA 1
ATOM 2178 C C . VAL A 1 273 ? -24.119 7.749 8.081 1.00 77.50 273 VAL A C 1
ATOM 2180 O O . VAL A 1 273 ? -23.745 7.881 9.251 1.00 77.50 273 VAL A O 1
ATOM 2183 N N . ILE A 1 274 ? -24.433 8.798 7.316 1.00 80.81 274 ILE A N 1
ATOM 2184 C CA . ILE A 1 274 ? -24.424 10.180 7.805 1.00 80.81 274 ILE A CA 1
ATOM 2185 C C . ILE A 1 274 ? -25.509 10.368 8.871 1.00 80.81 274 ILE A C 1
ATOM 2187 O O . ILE A 1 274 ? -25.201 10.860 9.959 1.00 80.81 274 ILE A O 1
ATOM 2191 N N . HIS A 1 275 ? -26.742 9.942 8.587 1.00 81.19 275 HIS A N 1
ATOM 2192 C CA . HIS A 1 275 ? -27.882 10.040 9.494 1.00 81.19 275 HIS A CA 1
ATOM 2193 C C . HIS A 1 275 ? -27.661 9.221 10.764 1.00 81.19 275 HIS A C 1
ATOM 2195 O O . HIS A 1 275 ? -27.783 9.772 11.854 1.00 81.19 275 HIS A O 1
ATOM 2201 N N . ALA A 1 276 ? -27.220 7.964 10.655 1.00 81.12 276 ALA A N 1
ATOM 2202 C CA . ALA A 1 276 ? -26.903 7.127 11.811 1.00 81.12 276 ALA A CA 1
ATOM 2203 C C . ALA A 1 276 ? -25.830 7.775 12.699 1.00 81.12 276 ALA A C 1
ATOM 2205 O O . ALA A 1 276 ? -25.957 7.828 13.921 1.00 81.12 276 ALA A O 1
ATOM 2206 N N . LYS A 1 277 ? -24.782 8.348 12.095 1.00 82.75 277 LYS A N 1
ATOM 2207 C CA . LYS A 1 277 ? -23.735 9.050 12.844 1.00 82.75 277 LYS A CA 1
ATOM 2208 C C . LYS A 1 277 ? -24.250 10.320 13.523 1.00 82.75 277 LYS A C 1
ATOM 2210 O O . LYS A 1 277 ? -23.820 10.620 14.636 1.00 82.75 277 LYS A O 1
ATOM 2215 N N . ALA A 1 278 ? -25.108 11.089 12.857 1.00 81.69 278 ALA A N 1
ATOM 2216 C CA . ALA A 1 278 ? -25.721 12.284 13.430 1.00 81.69 278 ALA A CA 1
ATOM 2217 C C . ALA A 1 278 ? -26.644 11.921 14.600 1.00 81.69 278 ALA A C 1
ATOM 2219 O O . ALA A 1 278 ? -26.529 12.518 15.668 1.00 81.69 278 ALA A O 1
ATOM 2220 N N . TYR A 1 279 ? -27.466 10.888 14.425 1.00 81.69 279 TYR A N 1
ATOM 2221 C CA . TYR A 1 279 ? -28.347 10.341 15.448 1.00 81.69 279 TYR A CA 1
ATOM 2222 C C . TYR A 1 279 ? -27.565 9.881 16.687 1.00 81.69 279 TYR A C 1
ATOM 2224 O O . TYR A 1 279 ? -27.799 10.390 17.781 1.00 81.69 279 TYR A O 1
ATOM 2232 N N . LEU A 1 280 ? -26.549 9.023 16.517 1.00 80.50 280 LEU A N 1
ATOM 2233 C CA . LEU A 1 280 ? -25.713 8.539 17.625 1.00 80.50 280 LEU A CA 1
ATOM 2234 C C . LEU A 1 280 ? -24.979 9.675 18.356 1.00 80.50 280 LEU A C 1
ATOM 2236 O O . LEU A 1 280 ? -24.821 9.636 19.574 1.00 80.50 280 LEU A O 1
ATOM 2240 N N . ARG A 1 281 ? -24.549 10.719 17.633 1.00 79.56 281 ARG A N 1
ATOM 2241 C CA . ARG A 1 281 ? -23.982 11.928 18.255 1.00 79.56 281 ARG A CA 1
ATOM 2242 C C . ARG A 1 281 ? -25.019 12.697 19.065 1.00 79.56 281 ARG A C 1
ATOM 2244 O O . ARG A 1 281 ? -24.689 13.170 20.147 1.00 79.56 281 ARG A O 1
ATOM 2251 N N . GLY A 1 282 ? -26.239 12.823 18.546 1.00 77.00 282 GLY A N 1
ATOM 2252 C CA . GLY A 1 282 ? -27.356 13.440 19.254 1.00 77.00 282 GLY A CA 1
ATOM 2253 C C . GLY A 1 282 ? -27.666 12.713 20.559 1.00 77.00 282 GLY A C 1
ATOM 2254 O O . GLY A 1 282 ? -27.779 13.363 21.594 1.00 77.00 282 GLY A O 1
ATOM 2255 N N . LEU A 1 283 ? -27.710 11.376 20.531 1.00 75.56 283 LEU A N 1
ATOM 2256 C CA . LEU A 1 283 ? -27.894 10.568 21.738 1.00 75.56 283 LEU A CA 1
ATOM 2257 C C . LEU A 1 283 ? -26.792 10.815 22.769 1.00 75.56 283 LEU A C 1
ATOM 2259 O O . LEU A 1 283 ? -27.085 11.059 23.934 1.00 75.56 283 LEU A O 1
ATOM 2263 N N . LEU A 1 284 ? -25.528 10.811 22.344 1.00 76.06 284 LEU A N 1
ATOM 2264 C CA . LEU A 1 284 ? -24.414 10.993 23.269 1.00 76.06 284 LEU A CA 1
ATOM 2265 C C . LEU A 1 284 ? -24.400 12.381 23.933 1.00 76.06 284 LEU A C 1
ATOM 2267 O O . LEU A 1 284 ? -24.071 12.508 25.109 1.00 76.06 284 LEU A O 1
ATOM 2271 N N . ILE A 1 285 ? -24.781 13.433 23.205 1.00 73.88 285 ILE A N 1
ATOM 2272 C CA . ILE A 1 285 ? -24.921 14.770 23.803 1.00 73.88 285 ILE A CA 1
ATOM 2273 C C . ILE A 1 285 ? -25.955 14.732 24.936 1.00 73.88 285 ILE A C 1
ATOM 2275 O O . ILE A 1 285 ? -25.737 15.338 25.984 1.00 73.88 285 ILE A O 1
ATOM 2279 N N . LYS A 1 286 ? -27.051 13.990 24.749 1.00 69.00 286 LYS A N 1
ATOM 2280 C CA . LYS A 1 286 ? -28.119 13.867 25.745 1.00 69.00 286 LYS A CA 1
ATOM 2281 C C . LYS A 1 286 ? -27.734 13.027 26.964 1.00 69.00 286 LYS A C 1
ATOM 2283 O O . LYS A 1 286 ? -28.275 13.275 28.034 1.00 69.00 286 LYS A O 1
ATOM 2288 N N . THR A 1 287 ? -26.773 12.107 26.852 1.00 69.25 287 THR A N 1
ATOM 2289 C CA . THR A 1 287 ? -26.241 11.367 28.013 1.00 69.25 287 THR A CA 1
ATOM 2290 C C . THR A 1 287 ? -25.246 12.180 28.853 1.00 69.25 287 THR A C 1
ATOM 2292 O O . THR A 1 287 ? -24.721 11.672 29.839 1.00 69.25 287 THR A O 1
ATOM 2295 N N . GLY A 1 288 ? -24.962 13.436 28.484 1.00 67.56 288 GLY A N 1
ATOM 2296 C CA . GLY A 1 288 ? -24.041 14.319 29.209 1.00 67.56 288 GLY A CA 1
ATOM 2297 C C . GLY A 1 288 ? -22.558 14.115 28.868 1.00 67.56 288 GLY A C 1
ATOM 2298 O O . GLY A 1 288 ? -21.715 14.906 29.290 1.00 67.56 288 GLY A O 1
ATOM 2299 N N . TYR A 1 289 ? -22.220 13.120 28.042 1.00 65.69 289 TYR A N 1
ATOM 2300 C CA . TYR A 1 289 ? -20.851 12.838 27.598 1.00 65.69 289 TYR A CA 1
ATOM 2301 C C . TYR A 1 289 ? -20.497 13.649 26.341 1.00 65.69 289 TYR A C 1
ATOM 2303 O O . TYR A 1 289 ? -20.450 13.138 25.224 1.00 65.69 289 TYR A O 1
ATOM 2311 N N . SER A 1 290 ? -20.264 14.951 26.504 1.00 60.25 290 SER A N 1
ATOM 2312 C CA . SER A 1 290 ? -20.187 15.881 25.366 1.00 60.25 290 SER A CA 1
ATOM 2313 C C . SER A 1 290 ? -18.783 16.103 24.780 1.00 60.25 290 SER A C 1
ATOM 2315 O O . SER A 1 290 ? -18.673 16.442 23.598 1.00 60.25 290 SER A O 1
ATOM 2317 N N . ASP A 1 291 ? -17.696 15.872 25.530 1.00 67.94 291 ASP A N 1
ATOM 2318 C CA . ASP A 1 291 ? -16.331 16.171 25.055 1.00 67.94 291 ASP A CA 1
ATOM 2319 C C . ASP A 1 291 ? -15.616 14.989 24.372 1.00 67.94 291 ASP A C 1
ATOM 2321 O O . ASP A 1 291 ? -14.508 14.587 24.726 1.00 67.94 291 ASP A O 1
ATOM 2325 N N . LEU A 1 292 ? -16.247 14.443 23.333 1.00 66.00 292 LEU A N 1
ATOM 2326 C CA . LEU A 1 292 ? -15.733 13.311 22.547 1.00 66.00 292 LEU A CA 1
ATOM 2327 C C . LEU A 1 292 ? -14.338 13.502 21.934 1.00 66.00 292 LEU A C 1
ATOM 2329 O O . LEU A 1 292 ? -13.682 12.525 21.580 1.00 66.00 292 LEU A O 1
ATOM 2333 N N . ASN A 1 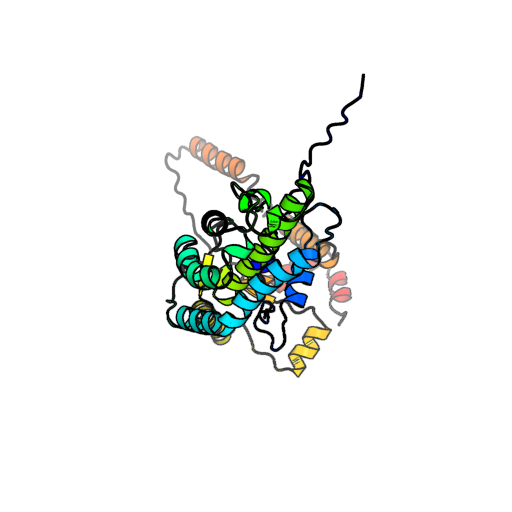293 ? -13.922 14.749 21.723 1.00 68.88 293 ASN A N 1
ATOM 2334 C CA . ASN A 1 293 ? -12.669 15.079 21.043 1.00 68.88 293 ASN A CA 1
ATOM 2335 C C . ASN A 1 293 ? -11.662 15.748 21.981 1.00 68.88 293 ASN A C 1
ATOM 2337 O O . ASN A 1 293 ? -10.704 16.343 21.487 1.00 68.88 293 ASN A O 1
ATOM 2341 N N . ALA A 1 294 ? -11.892 15.687 23.298 1.00 76.81 294 ALA A N 1
ATOM 2342 C CA . ALA A 1 294 ? -11.039 16.323 24.298 1.00 76.81 294 ALA A CA 1
ATOM 2343 C C . ALA A 1 294 ? -10.792 17.824 24.023 1.00 76.81 294 ALA A C 1
ATOM 2345 O O . ALA A 1 294 ? -9.729 18.357 24.342 1.00 76.81 294 ALA A O 1
ATOM 2346 N N . LYS A 1 295 ? -11.759 18.519 23.407 1.00 81.12 295 LYS A N 1
ATOM 2347 C CA . LYS A 1 295 ? -11.676 19.953 23.094 1.00 81.12 295 LYS A CA 1
ATOM 2348 C C . LYS A 1 295 ? -11.617 20.795 24.363 1.00 81.12 295 LYS A C 1
ATOM 2350 O O . LYS A 1 295 ? -10.917 21.803 24.394 1.00 81.12 295 LYS A O 1
ATOM 2355 N N . ASN A 1 296 ? -12.332 20.366 25.396 1.00 83.81 296 ASN A N 1
ATOM 2356 C CA . ASN A 1 296 ? -12.447 21.058 26.671 1.00 83.81 296 ASN A CA 1
ATOM 2357 C C . ASN A 1 296 ? -11.587 20.404 27.757 1.00 83.81 296 ASN A C 1
ATOM 2359 O O . ASN A 1 296 ? -11.560 20.906 28.878 1.00 83.81 296 ASN A O 1
ATOM 2363 N N . LEU A 1 297 ? -10.839 19.340 27.444 1.00 87.25 297 LEU A N 1
ATOM 2364 C CA . LEU A 1 297 ? -10.011 18.615 28.409 1.00 87.25 297 LEU A CA 1
ATOM 2365 C C . LEU A 1 297 ? -9.082 19.545 29.199 1.00 87.25 297 LEU A C 1
ATOM 2367 O O . LEU A 1 297 ? -8.978 19.414 30.415 1.00 87.25 297 LEU A O 1
ATOM 2371 N N . HIS A 1 298 ? -8.455 20.523 28.537 1.00 89.12 298 HIS A N 1
ATOM 2372 C CA . HIS A 1 298 ? -7.615 21.509 29.219 1.00 89.12 298 HIS A CA 1
ATOM 2373 C C . HIS A 1 298 ? -8.410 22.370 30.212 1.00 89.12 298 HIS A C 1
ATOM 2375 O O . HIS A 1 298 ? -7.940 22.614 31.319 1.00 89.12 298 HIS A O 1
AT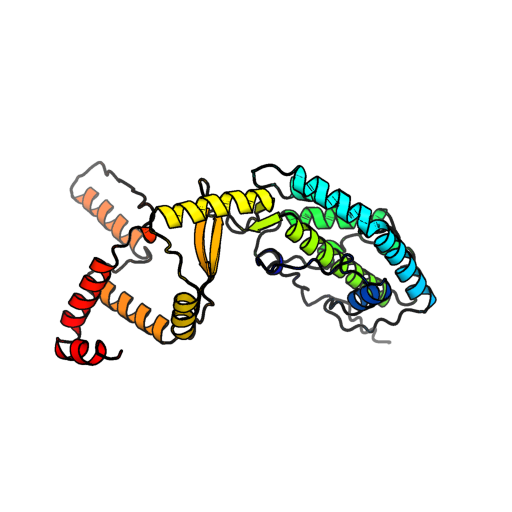OM 2381 N N . GLN A 1 299 ? -9.611 22.820 29.836 1.00 89.25 299 GLN A N 1
ATOM 2382 C CA . GLN A 1 299 ? -10.467 23.637 30.702 1.00 89.25 299 GLN A CA 1
ATOM 2383 C C . GLN A 1 299 ? -10.976 22.829 31.899 1.00 89.25 299 GLN A C 1
ATOM 2385 O O . GLN A 1 299 ? -10.901 23.305 33.030 1.00 89.25 299 GLN A O 1
ATOM 2390 N N . ILE A 1 300 ? -11.418 21.590 31.660 1.00 87.75 300 ILE A N 1
ATOM 2391 C CA . ILE A 1 300 ? -11.844 20.654 32.705 1.00 87.75 300 ILE A CA 1
ATOM 2392 C C . ILE A 1 300 ? -10.682 20.420 33.672 1.00 87.75 300 ILE A C 1
ATOM 2394 O O . ILE A 1 300 ? -10.827 20.641 34.873 1.00 87.75 300 ILE A O 1
ATOM 2398 N N . TRP A 1 301 ? -9.501 20.074 33.156 1.00 88.94 301 TRP A N 1
ATOM 2399 C CA . TRP A 1 301 ? -8.313 19.851 33.978 1.00 88.94 301 TRP A CA 1
ATOM 2400 C C . TRP A 1 301 ? -7.922 21.091 34.784 1.00 88.94 301 TRP A C 1
ATOM 2402 O O . TRP A 1 301 ? -7.694 20.998 35.988 1.00 88.94 301 TRP A O 1
ATOM 2412 N N . LYS A 1 302 ? -7.919 22.271 34.153 1.00 91.31 302 LYS A N 1
ATOM 2413 C CA . LYS A 1 302 ? -7.644 23.545 34.826 1.00 91.31 302 LYS A CA 1
ATOM 2414 C C . LYS A 1 302 ? -8.615 23.782 35.983 1.00 91.31 302 LYS A C 1
ATOM 2416 O O . LYS A 1 302 ? -8.168 24.158 37.060 1.00 91.31 302 LYS A O 1
ATOM 2421 N N . SER A 1 303 ? -9.913 23.540 35.782 1.00 90.69 303 SER A N 1
ATOM 2422 C CA . SER A 1 303 ? -10.918 23.722 36.837 1.00 90.69 303 SER A CA 1
ATOM 2423 C C . SER A 1 303 ? -10.697 22.781 38.027 1.00 90.69 303 SER A C 1
ATOM 2425 O O . SER A 1 303 ? -10.748 23.225 39.170 1.00 90.69 303 SER A O 1
ATOM 2427 N N . VAL A 1 304 ? -10.352 21.514 37.770 1.00 90.06 304 VAL A N 1
ATOM 2428 C CA . VAL A 1 304 ? -10.034 20.522 38.812 1.00 90.06 304 VAL A CA 1
ATOM 2429 C C . VAL A 1 304 ? -8.792 20.922 39.609 1.00 90.06 304 VAL A C 1
ATOM 2431 O O . VAL A 1 304 ? -8.778 20.782 40.832 1.00 90.06 304 VAL A O 1
ATOM 2434 N N . VAL A 1 305 ? -7.749 21.420 38.939 1.00 91.00 305 VAL A N 1
ATOM 2435 C CA . VAL A 1 305 ? -6.518 21.867 39.606 1.00 91.00 305 VAL A CA 1
ATOM 2436 C C . VAL A 1 305 ? -6.780 23.106 40.462 1.00 91.00 305 VAL A C 1
ATOM 2438 O O . VAL A 1 305 ? -6.397 23.114 41.627 1.00 91.00 305 VAL A O 1
ATOM 2441 N N . LEU A 1 306 ? -7.464 24.121 39.917 1.00 92.12 306 LEU A N 1
ATOM 2442 C CA . LEU A 1 306 ? -7.779 25.354 40.647 1.00 92.12 306 LEU A CA 1
ATOM 2443 C C . LEU A 1 306 ? -8.640 25.078 41.882 1.00 92.12 306 LEU A C 1
ATOM 2445 O O . LEU A 1 306 ? -8.298 25.538 42.967 1.00 92.12 306 LEU A O 1
ATOM 2449 N N . LYS A 1 307 ? -9.684 24.253 41.742 1.00 90.62 307 LYS A N 1
ATOM 2450 C CA . LYS A 1 307 ? -10.542 23.866 42.865 1.00 90.62 307 LYS A CA 1
ATOM 2451 C C . LYS A 1 307 ? -9.764 23.138 43.966 1.00 90.62 307 LYS A C 1
ATOM 2453 O O . LYS A 1 307 ? -9.924 23.445 45.136 1.00 90.62 307 LYS A O 1
ATOM 2458 N N . ASN A 1 308 ? -8.865 22.219 43.608 1.00 90.56 308 ASN A N 1
ATOM 2459 C CA . ASN A 1 308 ? -8.030 21.549 44.609 1.00 90.56 308 ASN A CA 1
ATOM 2460 C C . ASN A 1 308 ? -7.087 22.510 45.345 1.00 90.56 308 ASN A C 1
ATOM 2462 O O . ASN A 1 308 ? -6.801 22.290 46.520 1.00 90.56 308 ASN A O 1
ATOM 2466 N N . CYS A 1 309 ? -6.603 23.560 44.671 1.00 87.19 309 CYS A N 1
ATOM 2467 C CA . CYS A 1 309 ? -5.828 24.611 45.325 1.00 87.19 309 CYS A CA 1
ATOM 2468 C C . CYS A 1 309 ? -6.679 25.404 46.327 1.00 87.19 309 CYS A C 1
ATOM 2470 O O . CYS A 1 309 ? -6.196 25.671 47.425 1.00 87.19 309 CYS A O 1
ATOM 2472 N N . GLU A 1 310 ? -7.919 25.750 45.969 1.00 92.12 310 GLU A N 1
ATOM 2473 C CA . GLU A 1 310 ? -8.874 26.434 46.859 1.00 92.12 310 GLU A CA 1
ATOM 2474 C C . GLU A 1 310 ? -9.233 25.573 48.080 1.00 92.12 310 GLU A C 1
ATOM 2476 O O . GLU A 1 310 ? -9.205 26.061 49.207 1.00 92.12 310 GLU A O 1
ATOM 2481 N N . ASP A 1 311 ? -9.461 24.275 47.873 1.00 92.50 311 ASP A N 1
ATOM 2482 C CA . ASP A 1 311 ? -9.804 23.308 48.924 1.00 92.50 311 ASP A CA 1
ATOM 2483 C C . ASP A 1 311 ? -8.591 22.915 49.811 1.00 92.50 311 ASP A C 1
ATOM 2485 O O . ASP A 1 311 ? -8.706 22.098 50.727 1.00 92.50 311 ASP A O 1
ATOM 2489 N N . GLY A 1 312 ? -7.402 23.479 49.560 1.00 91.50 312 GLY A N 1
ATOM 2490 C CA . GLY A 1 312 ? -6.196 23.268 50.371 1.00 91.50 312 GLY A CA 1
ATOM 2491 C C . GLY A 1 312 ? -5.477 21.930 50.141 1.00 91.50 312 GLY A C 1
ATOM 2492 O O . GLY A 1 312 ? -4.546 21.590 50.884 1.00 91.50 312 GLY A O 1
ATOM 2493 N N . TYR A 1 313 ? -5.853 21.167 49.110 1.00 89.44 313 TYR A N 1
ATOM 2494 C CA . TYR A 1 313 ? -5.191 19.909 48.766 1.00 89.44 313 TYR A CA 1
ATOM 2495 C C . TYR A 1 313 ? -3.823 20.162 48.120 1.00 89.44 313 TYR A C 1
ATOM 2497 O O . TYR A 1 313 ? -3.691 20.783 47.069 1.00 89.44 313 TYR A O 1
ATOM 2505 N N . LYS A 1 314 ? -2.766 19.619 48.734 1.00 81.38 314 LYS A N 1
ATOM 2506 C CA . LYS A 1 314 ? -1.371 19.840 48.301 1.00 81.38 314 LYS A CA 1
ATOM 2507 C C . LYS A 1 314 ? -0.864 18.849 47.250 1.00 81.38 314 LYS A C 1
ATOM 2509 O O . LYS A 1 314 ? 0.231 19.032 46.724 1.00 81.38 314 LYS A O 1
ATOM 2514 N N . LYS A 1 315 ? -1.594 17.760 46.993 1.00 86.50 315 LYS A N 1
ATOM 2515 C CA . LYS A 1 315 ? -1.167 16.674 46.099 1.00 86.50 315 LYS A CA 1
ATOM 2516 C C . LYS A 1 315 ? -2.340 16.169 45.273 1.00 86.50 315 LYS A C 1
ATOM 2518 O O . LYS A 1 315 ? -3.403 15.893 45.817 1.00 86.50 315 LYS A O 1
ATOM 2523 N N . LEU A 1 316 ? -2.094 15.992 43.980 1.00 88.88 316 LEU A N 1
ATOM 2524 C CA . LEU A 1 316 ? -3.008 15.351 43.043 1.00 88.88 316 LEU A CA 1
ATOM 2525 C C . LEU A 1 316 ? -2.413 14.022 42.599 1.00 88.88 316 LEU A C 1
ATOM 2527 O O . LEU A 1 316 ? -1.216 13.936 42.322 1.00 88.88 316 LEU A O 1
ATOM 2531 N N . TYR A 1 317 ? -3.263 13.009 42.494 1.00 90.19 317 TYR A N 1
ATOM 2532 C CA . TYR A 1 317 ? -2.903 11.710 41.942 1.00 90.19 317 TYR A CA 1
ATOM 2533 C C . TYR A 1 317 ? -3.706 11.483 40.666 1.00 90.19 317 TYR A C 1
ATOM 2535 O O . TYR A 1 317 ? -4.896 11.785 40.609 1.00 90.19 317 TYR A O 1
ATOM 2543 N N . MET A 1 318 ? -3.048 10.955 39.639 1.00 88.56 318 MET A N 1
ATOM 2544 C CA . MET A 1 318 ? -3.671 10.626 38.363 1.00 88.56 318 MET A CA 1
ATOM 2545 C C . MET A 1 318 ? -3.427 9.155 38.061 1.00 88.56 318 MET A C 1
ATOM 2547 O O . MET A 1 318 ? -2.295 8.681 38.143 1.00 88.56 318 MET A O 1
ATOM 2551 N N . VAL A 1 319 ? -4.488 8.458 37.664 1.00 93.69 319 VAL A N 1
ATOM 2552 C CA . VAL A 1 319 ? -4.407 7.100 37.130 1.00 93.69 319 VAL A CA 1
ATOM 2553 C C . VAL A 1 319 ? -4.811 7.162 35.666 1.00 93.69 319 VAL A C 1
ATOM 2555 O O . VAL A 1 319 ? -5.914 7.593 35.337 1.00 93.69 319 VAL A O 1
ATOM 2558 N N . ALA A 1 320 ? -3.906 6.750 34.785 1.00 92.50 320 ALA A N 1
ATOM 2559 C CA . ALA A 1 320 ? -4.182 6.596 33.366 1.00 92.50 320 ALA A CA 1
ATOM 2560 C C . ALA A 1 320 ? -4.266 5.102 33.045 1.00 92.50 320 ALA A C 1
ATOM 2562 O O . ALA A 1 320 ? -3.345 4.349 33.362 1.00 92.50 320 ALA A O 1
ATOM 2563 N N . VAL A 1 321 ? -5.366 4.683 32.423 1.00 93.31 321 VAL A N 1
ATOM 2564 C CA . VAL A 1 321 ? -5.619 3.285 32.053 1.00 93.31 321 VAL A CA 1
ATOM 2565 C C . VAL A 1 321 ? -5.875 3.211 30.554 1.00 93.31 321 VAL A C 1
ATOM 2567 O O . VAL A 1 321 ? -6.638 4.013 30.016 1.00 93.31 321 VAL A O 1
ATOM 2570 N N . ASP A 1 322 ? -5.240 2.253 29.882 1.00 88.00 322 ASP A N 1
ATOM 2571 C CA . ASP A 1 322 ? -5.509 1.948 28.476 1.00 88.00 322 ASP A CA 1
ATOM 2572 C C . ASP A 1 322 ? -6.558 0.835 28.384 1.00 88.00 322 ASP A C 1
ATOM 2574 O O . ASP A 1 322 ? -6.373 -0.253 28.934 1.00 88.00 322 ASP A O 1
ATOM 2578 N N . ILE A 1 323 ? -7.668 1.104 27.694 1.00 89.75 323 ILE A N 1
ATOM 2579 C CA . ILE A 1 323 ? -8.720 0.107 27.472 1.00 89.75 323 ILE A CA 1
ATOM 2580 C C . ILE A 1 323 ? -8.309 -0.763 26.286 1.00 89.75 323 ILE A C 1
ATOM 2582 O O . ILE A 1 323 ? -8.258 -0.306 25.139 1.00 89.75 323 ILE A O 1
ATOM 2586 N N . HIS A 1 324 ? -8.049 -2.043 26.551 1.00 86.31 324 HIS A N 1
ATOM 2587 C CA . HIS A 1 324 ? -7.695 -2.981 25.497 1.00 86.31 324 HIS A CA 1
ATOM 2588 C C . HIS A 1 324 ? -8.907 -3.332 24.627 1.00 86.31 324 HIS A C 1
ATOM 2590 O O . HIS A 1 324 ? -9.978 -3.640 25.133 1.00 86.31 324 HIS A O 1
ATOM 2596 N N . ASP A 1 325 ? -8.710 -3.297 23.308 1.00 85.56 325 ASP A N 1
ATOM 2597 C CA . ASP A 1 325 ? -9.683 -3.712 22.290 1.00 85.56 325 ASP A CA 1
ATOM 2598 C C . ASP A 1 325 ? -11.135 -3.254 22.535 1.00 85.56 325 ASP A C 1
ATOM 2600 O O . ASP A 1 325 ? -12.075 -4.046 22.506 1.00 85.56 325 ASP A O 1
ATOM 2604 N N . ALA A 1 326 ? -11.324 -1.949 22.754 1.00 90.19 326 ALA A N 1
ATOM 2605 C CA . ALA A 1 326 ? -12.646 -1.366 23.000 1.00 90.19 326 ALA A CA 1
ATOM 2606 C C . ALA A 1 326 ? -13.686 -1.683 21.902 1.00 90.19 326 ALA A C 1
ATOM 2608 O O . ALA A 1 326 ? -14.874 -1.777 22.192 1.00 90.19 326 ALA A O 1
ATOM 2609 N N . TYR A 1 327 ? -13.251 -1.860 20.647 1.00 88.94 327 TYR A N 1
ATOM 2610 C CA . TYR A 1 327 ? -14.143 -2.238 19.546 1.00 88.94 327 TYR A CA 1
ATOM 2611 C C . TYR A 1 327 ? -14.517 -3.722 19.592 1.00 88.94 327 TYR A C 1
ATOM 2613 O O . TYR A 1 327 ? -15.695 -4.044 19.466 1.00 88.94 327 TYR A O 1
ATOM 2621 N N . GLY A 1 328 ? -13.540 -4.621 19.764 1.00 87.19 328 GLY A N 1
ATOM 2622 C CA . GLY A 1 328 ? -13.796 -6.063 19.826 1.00 87.19 328 GLY A CA 1
ATOM 2623 C C . GLY A 1 328 ? -14.527 -6.499 21.097 1.00 87.19 328 GLY A C 1
ATOM 2624 O O . GLY A 1 328 ? -15.262 -7.479 21.069 1.00 87.19 328 GLY A O 1
ATOM 2625 N N . SER A 1 329 ? -14.395 -5.735 22.184 1.00 90.69 329 SER A N 1
ATOM 2626 C CA . SER A 1 329 ? -15.046 -6.007 23.476 1.00 90.69 329 SER A CA 1
ATOM 2627 C C . SER A 1 329 ? -16.465 -5.429 23.585 1.00 90.69 329 SER A C 1
ATOM 2629 O O . SER A 1 329 ? -17.076 -5.467 24.654 1.00 90.69 329 SER A O 1
ATOM 2631 N N . MET A 1 330 ? -16.996 -4.847 22.506 1.00 91.00 330 MET A N 1
ATOM 2632 C CA . MET A 1 330 ? -18.310 -4.215 22.513 1.00 91.00 330 MET A CA 1
ATOM 2633 C C . MET A 1 330 ? -19.429 -5.257 22.602 1.00 91.00 330 MET A C 1
ATOM 2635 O O . MET A 1 330 ? -19.625 -6.071 21.700 1.00 91.00 330 MET A O 1
ATOM 2639 N N . ARG A 1 331 ? -20.218 -5.172 23.672 1.00 91.31 331 ARG A N 1
ATOM 2640 C CA . ARG A 1 331 ? -21.438 -5.959 23.868 1.00 91.31 331 ARG A CA 1
ATOM 2641 C C . ARG A 1 331 ? -22.575 -5.424 23.000 1.00 91.31 331 ARG A C 1
ATOM 2643 O O . ARG A 1 331 ? -23.220 -4.437 23.351 1.00 91.31 331 ARG A O 1
ATOM 2650 N N . GLN A 1 332 ? -22.777 -6.045 21.839 1.00 89.94 332 GLN A N 1
ATOM 2651 C CA . GLN A 1 332 ? -23.757 -5.588 20.846 1.00 89.94 332 GLN A CA 1
ATOM 2652 C C . GLN A 1 332 ? -25.201 -5.657 21.359 1.00 89.94 332 GLN A C 1
ATOM 2654 O O . GLN A 1 332 ? -25.997 -4.782 21.035 1.00 89.94 332 GLN A O 1
ATOM 2659 N N . ASP A 1 333 ? -25.514 -6.646 22.197 1.00 92.50 333 ASP A N 1
ATOM 2660 C CA . ASP A 1 333 ? -26.794 -6.791 22.896 1.00 92.50 333 ASP A CA 1
ATOM 2661 C C . ASP A 1 333 ? -27.100 -5.559 23.758 1.00 92.50 333 ASP A C 1
ATOM 2663 O O . ASP A 1 333 ? -28.149 -4.935 23.611 1.00 92.50 333 ASP A O 1
ATOM 2667 N N . LYS A 1 334 ? -26.130 -5.146 24.581 1.00 90.19 334 LYS A N 1
ATOM 2668 C CA . LYS A 1 334 ? -26.259 -3.962 25.434 1.00 90.19 334 LYS A CA 1
ATOM 2669 C C . LYS A 1 334 ? -26.263 -2.662 24.649 1.00 90.19 334 LYS A C 1
ATOM 2671 O O . LYS A 1 334 ? -27.000 -1.750 25.002 1.00 90.19 334 LYS A O 1
ATOM 2676 N N . LEU A 1 335 ? -25.487 -2.566 23.572 1.00 86.38 335 LEU A N 1
ATOM 2677 C CA . LEU A 1 335 ? -25.558 -1.398 22.697 1.00 86.38 335 LEU A CA 1
ATOM 2678 C C . LEU A 1 335 ? -26.954 -1.254 22.075 1.00 86.38 335 LEU A C 1
ATOM 2680 O O . LEU A 1 335 ? -27.473 -0.144 22.007 1.00 86.38 335 LEU A O 1
ATOM 2684 N N . LEU A 1 336 ? -27.559 -2.358 21.631 1.00 87.81 336 LEU A N 1
ATOM 2685 C CA . LEU A 1 336 ? -28.893 -2.341 21.039 1.00 87.81 336 LEU A CA 1
ATOM 2686 C C . LEU A 1 336 ? -29.964 -1.938 22.060 1.00 87.81 336 LEU A C 1
ATOM 2688 O O . LEU A 1 336 ? -30.832 -1.141 21.722 1.00 87.81 336 LEU A O 1
ATOM 2692 N N . GLU A 1 337 ? -29.881 -2.454 23.287 1.00 88.12 337 GLU A N 1
ATOM 2693 C CA . GLU A 1 337 ? -30.732 -2.055 24.419 1.00 88.12 337 GLU A CA 1
ATOM 2694 C C . GLU A 1 337 ? -30.652 -0.542 24.659 1.00 88.12 337 GLU A C 1
ATOM 2696 O O . GLU A 1 337 ? -31.667 0.140 24.562 1.00 88.12 337 GLU A O 1
ATOM 2701 N N . ILE A 1 338 ? -29.438 0.005 24.804 1.00 82.50 338 ILE A N 1
ATOM 2702 C CA . ILE A 1 338 ? -29.222 1.449 24.991 1.00 82.50 338 ILE A CA 1
ATOM 2703 C C . ILE A 1 338 ? -29.826 2.250 23.834 1.00 82.50 338 ILE A C 1
ATOM 2705 O O . ILE A 1 338 ? -30.487 3.263 24.056 1.00 82.50 338 ILE A O 1
ATOM 2709 N N . VAL A 1 339 ? -29.609 1.824 22.586 1.00 82.19 339 VAL A N 1
ATOM 2710 C CA . VAL A 1 339 ? -30.161 2.524 21.417 1.00 82.19 339 VAL A CA 1
ATOM 2711 C C . VAL A 1 339 ? -31.690 2.496 21.431 1.00 82.19 339 VAL A C 1
ATOM 2713 O O . VAL A 1 339 ? -32.296 3.523 21.129 1.00 82.19 339 VAL A O 1
ATOM 2716 N N . LYS A 1 340 ? -32.317 1.372 21.797 1.00 83.06 340 LYS A N 1
ATOM 2717 C CA . LYS A 1 340 ? -33.780 1.245 21.887 1.00 83.06 340 LYS A CA 1
ATOM 2718 C C . LYS A 1 340 ? -34.360 2.134 22.980 1.00 83.06 340 LYS A C 1
ATOM 2720 O O . LYS A 1 340 ? -35.160 3.005 22.658 1.00 83.06 340 LYS A O 1
ATOM 2725 N N . GLU A 1 341 ? -33.872 2.007 24.211 1.00 79.62 341 GLU A N 1
ATOM 2726 C CA . GLU A 1 341 ? -34.334 2.807 25.355 1.00 79.62 341 GLU A CA 1
ATOM 2727 C C . GLU A 1 341 ? -34.200 4.306 25.075 1.00 79.62 341 GLU A C 1
ATOM 2729 O O . GLU A 1 341 ? -35.119 5.096 25.285 1.00 79.62 341 GLU A O 1
ATOM 2734 N N . THR A 1 342 ? -33.052 4.707 24.525 1.00 72.88 342 THR A N 1
ATOM 2735 C CA . THR A 1 342 ? -32.809 6.112 24.200 1.00 72.88 342 THR A CA 1
ATOM 2736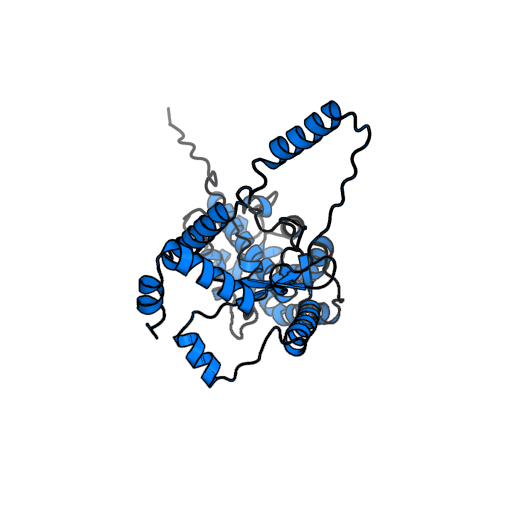 C C . THR A 1 342 ? -33.696 6.574 23.034 1.00 72.88 342 THR A C 1
ATOM 2738 O O . THR A 1 342 ? -34.117 7.727 23.003 1.00 72.88 342 THR A O 1
ATOM 2741 N N . SER A 1 343 ? -34.018 5.702 22.072 1.00 73.38 343 SER A N 1
ATOM 2742 C CA . SER A 1 343 ? -34.967 6.024 20.994 1.00 73.38 343 SER A CA 1
ATOM 2743 C C . SER A 1 343 ? -36.379 6.237 21.529 1.00 73.38 343 SER A C 1
ATOM 2745 O O . SER A 1 343 ? -37.001 7.247 21.204 1.00 73.38 343 SER A O 1
ATOM 2747 N N . GLU A 1 344 ? -36.866 5.312 22.354 1.00 70.88 344 GLU A N 1
ATOM 2748 C CA . GLU A 1 344 ? -38.212 5.321 22.938 1.00 70.88 344 GLU A CA 1
ATOM 2749 C C . GLU A 1 344 ? -38.423 6.555 23.819 1.00 70.88 344 GLU A C 1
ATOM 2751 O O . GLU A 1 344 ? -39.417 7.265 23.660 1.00 70.88 344 GLU A O 1
ATOM 2756 N N . LEU A 1 345 ? -37.427 6.897 24.644 1.00 66.44 345 LEU A N 1
ATOM 2757 C CA . LEU A 1 345 ? -37.439 8.087 25.497 1.00 66.44 345 LEU A CA 1
ATOM 2758 C C . LEU A 1 345 ? -37.605 9.399 24.709 1.00 66.44 345 LEU A C 1
ATOM 2760 O O . LEU A 1 345 ? -38.105 10.385 25.251 1.00 66.44 345 LEU A O 1
ATOM 2764 N N . TYR A 1 346 ? -37.166 9.448 23.446 1.00 62.44 346 TYR A N 1
ATOM 2765 C CA . TYR A 1 346 ? -37.104 10.695 22.675 1.00 62.44 346 TYR A CA 1
ATOM 2766 C C . TYR A 1 346 ? -38.009 10.765 21.448 1.00 62.44 346 TYR A C 1
ATOM 2768 O O . TYR A 1 346 ? -38.238 11.872 20.963 1.00 62.44 346 TYR A O 1
ATOM 2776 N N . MET A 1 347 ? -38.502 9.639 20.935 1.00 64.12 347 MET A N 1
ATOM 2777 C CA . MET A 1 347 ? -39.427 9.602 19.795 1.00 64.12 347 MET A CA 1
ATOM 2778 C C . MET A 1 347 ? -40.821 9.070 20.163 1.00 64.12 347 MET A C 1
ATOM 2780 O O . MET A 1 347 ? -41.723 9.148 19.331 1.00 64.12 347 MET A O 1
ATOM 2784 N N . GLY A 1 348 ? -41.014 8.590 21.400 1.00 57.38 348 GLY A N 1
ATOM 2785 C CA . GLY A 1 348 ? -42.241 7.935 21.859 1.00 57.38 348 GLY A CA 1
ATOM 2786 C C . GLY A 1 348 ? -42.351 6.484 21.368 1.00 57.38 348 GLY A C 1
ATOM 2787 O O . GLY A 1 348 ? -41.788 6.127 20.331 1.00 57.38 348 GLY A O 1
ATOM 2788 N N . GLU A 1 349 ? -43.090 5.641 22.102 1.00 54.00 349 GLU A N 1
ATOM 2789 C CA . GLU A 1 349 ? -43.295 4.211 21.776 1.00 54.00 349 GLU A CA 1
ATOM 2790 C C . GLU A 1 349 ? -43.839 3.993 20.347 1.00 54.00 349 GLU A C 1
ATOM 2792 O O . GLU A 1 349 ? -43.484 3.030 19.663 1.00 54.00 349 GLU A O 1
ATOM 2797 N N . ASP A 1 350 ? -44.638 4.940 19.849 1.00 50.66 350 ASP A N 1
ATOM 2798 C CA . ASP A 1 350 ? -45.325 4.862 18.556 1.00 50.66 350 ASP A CA 1
ATOM 2799 C C . ASP A 1 350 ? -44.396 4.949 17.327 1.00 50.66 350 ASP A C 1
ATOM 2801 O O . ASP A 1 350 ? -44.755 4.467 16.249 1.00 50.66 350 ASP A O 1
ATOM 2805 N N . TYR A 1 351 ? -43.200 5.542 17.451 1.00 50.53 351 TYR A N 1
ATOM 2806 C CA . TYR A 1 351 ? -42.269 5.696 16.320 1.00 50.53 351 TYR A CA 1
ATOM 2807 C C . TYR A 1 351 ? -41.436 4.426 16.075 1.00 50.53 351 TYR A C 1
ATOM 2809 O O . TYR A 1 351 ? -41.192 4.041 14.929 1.00 50.53 351 TYR A O 1
ATOM 2817 N N . MET A 1 352 ? -41.038 3.723 17.141 1.00 46.28 352 MET A N 1
ATOM 2818 C CA . MET A 1 352 ? -40.242 2.492 17.034 1.00 46.28 352 MET A CA 1
ATOM 2819 C C . MET A 1 352 ? -41.072 1.322 16.492 1.00 46.28 352 MET A C 1
ATOM 2821 O O . MET A 1 352 ? -40.606 0.608 15.600 1.00 46.28 352 MET A O 1
ATOM 2825 N N . ASN A 1 353 ? -42.332 1.196 16.920 1.00 51.06 353 ASN A N 1
ATOM 2826 C CA . ASN A 1 353 ? -43.245 0.156 16.431 1.00 51.06 353 ASN A CA 1
ATOM 2827 C C . ASN A 1 353 ? -43.554 0.272 14.927 1.00 51.06 353 ASN A C 1
ATOM 2829 O O . ASN A 1 353 ? -43.802 -0.735 14.271 1.00 51.06 353 ASN A O 1
ATOM 2833 N N . ARG A 1 354 ? -43.481 1.479 14.346 1.00 48.19 354 ARG A N 1
ATOM 2834 C CA . ARG A 1 354 ? -43.703 1.695 12.903 1.00 48.19 354 ARG A CA 1
ATOM 2835 C C . ARG A 1 354 ? -42.471 1.448 12.032 1.00 48.19 354 ARG A C 1
ATOM 2837 O O . ARG A 1 354 ? -42.625 1.268 10.829 1.00 48.19 354 ARG A O 1
ATOM 2844 N N . THR A 1 355 ? -41.267 1.442 12.608 1.00 46.91 355 THR A N 1
ATOM 2845 C CA . THR A 1 355 ? -40.012 1.447 11.828 1.00 46.91 355 THR A CA 1
ATOM 2846 C C . THR A 1 355 ? -39.229 0.133 11.935 1.00 46.91 355 THR A C 1
ATOM 2848 O O . THR A 1 355 ? -38.472 -0.203 11.031 1.00 46.91 355 THR A O 1
ATOM 2851 N N . VAL A 1 356 ? -39.426 -0.648 13.005 1.00 44.41 356 VAL A N 1
ATOM 2852 C CA . VAL A 1 356 ? -38.746 -1.946 13.219 1.00 44.41 356 VAL A CA 1
ATOM 2853 C C . VAL A 1 356 ? -39.486 -3.119 12.537 1.00 44.41 356 VAL A C 1
ATOM 2855 O O . VAL A 1 356 ? -39.000 -4.243 12.539 1.00 44.41 356 VAL A O 1
ATOM 2858 N N . HIS A 1 357 ? -40.645 -2.871 11.916 1.00 38.78 357 HIS A N 1
ATOM 2859 C CA . HIS A 1 357 ? -41.410 -3.846 11.115 1.00 38.78 357 HIS A CA 1
ATOM 2860 C C . HIS A 1 357 ? -41.243 -3.662 9.596 1.00 38.78 357 HIS A C 1
ATOM 2862 O O . HIS A 1 357 ? -42.120 -4.040 8.824 1.00 38.78 357 HIS A O 1
ATOM 2868 N N . MET A 1 358 ? -40.132 -3.076 9.147 1.00 33.84 358 MET A N 1
ATOM 2869 C CA . MET A 1 358 ? -39.730 -3.186 7.744 1.00 33.84 358 MET A CA 1
ATOM 2870 C C . MET A 1 358 ? -38.577 -4.187 7.644 1.00 33.84 358 MET A C 1
ATOM 2872 O O . MET A 1 358 ? -37.478 -3.911 8.125 1.00 33.84 358 MET A O 1
ATOM 2876 N N . ASP A 1 359 ? -38.930 -5.350 7.093 1.00 34.88 359 ASP A N 1
ATOM 2877 C CA . ASP A 1 359 ? -38.187 -6.614 6.965 1.00 34.88 359 ASP A CA 1
ATOM 2878 C C . ASP A 1 359 ? -36.732 -6.525 6.469 1.00 34.88 359 ASP A C 1
ATOM 2880 O O . ASP A 1 359 ? -36.441 -5.730 5.539 1.00 34.88 359 ASP A O 1
#

Organism: NCBI:txid320908

pLDDT: mean 77.26, std 16.81, range [25.3, 95.19]